Protein AF-A0A0Q9KHL2-F1 (afdb_monomer_lite)

Foldseek 3Di:
DDPVVVVVVVVVVVVVVPDPQDPVNVVVVVVVVCVVVVPPDDDDDDDDDDDDPPPVVVVVCVVCVVPVVPDDDDDDDDDDDPPDPDPPPPQQDDPVQAFWWAFDDAALWIWGQASQQWIAIDSFLLCQLLVVRLTFHFPDDDPQWTWTARPVVRKIWIWRWDQDPQGIKIATCDIDDPPHDHGDITGIGGLADADPDDPPNAFNDPFDPKDFADDLVQVQFWWGFNVQSKIKHWDCNDPDDWIKIFIANHGNGSPDTLFIATWDQDPQRWIDGDGPDDPSPDFAATFNGWMGDNFKIWTAGDPRHPDDHRDITIITGSD

Structure (mmCIF, N/CA/C/O backbone):
data_AF-A0A0Q9KHL2-F1
#
_entry.id   AF-A0A0Q9KHL2-F1
#
loop_
_atom_site.group_PDB
_atom_site.id
_atom_site.type_symbol
_atom_site.label_atom_id
_atom_site.label_alt_id
_atom_site.label_comp_id
_atom_site.label_asym_id
_atom_site.label_entity_id
_atom_site.label_seq_id
_atom_site.pdbx_PDB_ins_code
_atom_site.Cartn_x
_atom_site.Cartn_y
_atom_site.Cartn_z
_atom_site.occupancy
_atom_site.B_iso_or_equiv
_atom_site.auth_seq_id
_atom_site.auth_comp_id
_atom_site.auth_asym_id
_atom_site.auth_atom_id
_atom_site.pdbx_PDB_model_num
ATOM 1 N N . MET A 1 1 ? 23.487 -27.303 -49.949 1.00 43.53 1 MET A N 1
ATOM 2 C CA . MET A 1 1 ? 22.254 -27.225 -49.146 1.00 43.53 1 MET A CA 1
ATOM 3 C C . MET A 1 1 ? 21.986 -25.756 -48.878 1.00 43.53 1 MET A C 1
ATOM 5 O O . MET A 1 1 ? 22.898 -25.076 -48.415 1.00 43.53 1 MET A O 1
ATOM 9 N N . SER A 1 2 ? 20.842 -25.225 -49.309 1.00 43.31 2 SER A N 1
ATOM 10 C CA . SER A 1 2 ? 20.564 -23.783 -49.206 1.00 43.31 2 SER A CA 1
ATOM 11 C C . SER A 1 2 ? 20.073 -23.398 -47.803 1.00 43.31 2 SER A C 1
ATOM 13 O O . SER A 1 2 ? 19.455 -24.204 -47.115 1.00 43.31 2 SER A O 1
ATOM 15 N N . ILE A 1 3 ? 20.309 -22.151 -47.379 1.00 42.03 3 ILE A N 1
ATOM 16 C CA . ILE A 1 3 ? 19.839 -21.609 -46.083 1.00 42.03 3 ILE A CA 1
ATOM 17 C C . ILE A 1 3 ? 18.304 -21.696 -45.960 1.00 42.03 3 ILE A C 1
ATOM 19 O O . ILE A 1 3 ? 17.771 -21.809 -44.860 1.00 42.03 3 ILE A O 1
ATOM 23 N N . LEU A 1 4 ? 17.597 -21.681 -47.095 1.00 40.66 4 LEU A N 1
ATOM 24 C CA . LEU A 1 4 ? 16.150 -21.874 -47.167 1.00 40.66 4 LEU A CA 1
ATOM 25 C C . LEU A 1 4 ? 15.735 -23.333 -46.939 1.00 40.66 4 LEU A C 1
ATOM 27 O O . LEU A 1 4 ? 14.752 -23.555 -46.247 1.00 40.66 4 LEU A O 1
ATOM 31 N N . GLU A 1 5 ? 16.491 -24.314 -47.440 1.00 39.88 5 GLU A N 1
ATOM 32 C CA . GLU A 1 5 ? 16.252 -25.735 -47.133 1.00 39.88 5 GLU A CA 1
ATOM 33 C C . GLU A 1 5 ? 16.539 -26.050 -45.664 1.00 39.88 5 GLU A C 1
ATOM 35 O O . GLU A 1 5 ? 15.760 -26.757 -45.040 1.00 39.88 5 GLU A O 1
ATOM 40 N N . ALA A 1 6 ? 17.607 -25.485 -45.089 1.00 40.59 6 ALA A N 1
ATOM 41 C CA . ALA A 1 6 ? 17.930 -25.671 -43.673 1.00 40.59 6 ALA A CA 1
ATOM 42 C C . ALA A 1 6 ? 16.866 -25.043 -42.754 1.00 40.59 6 ALA A C 1
ATOM 44 O O . ALA A 1 6 ? 16.423 -25.676 -41.804 1.00 40.59 6 ALA A O 1
ATOM 45 N N . ARG A 1 7 ? 16.372 -23.840 -43.088 1.00 45.62 7 ARG A N 1
ATOM 46 C CA . ARG A 1 7 ? 15.264 -23.202 -42.354 1.00 45.62 7 ARG A CA 1
ATOM 47 C C . ARG A 1 7 ? 13.924 -23.905 -42.554 1.00 45.62 7 ARG A C 1
ATOM 49 O O . ARG A 1 7 ? 13.124 -23.909 -41.630 1.00 45.62 7 ARG A O 1
ATOM 56 N N . ALA A 1 8 ? 13.669 -24.482 -43.727 1.00 42.16 8 ALA A N 1
ATOM 57 C CA . ALA A 1 8 ? 12.458 -25.262 -43.972 1.00 42.16 8 ALA A CA 1
ATOM 58 C C . ALA A 1 8 ? 12.486 -26.607 -43.227 1.00 42.16 8 ALA A C 1
ATOM 60 O O . ALA A 1 8 ? 11.460 -27.032 -42.708 1.00 42.16 8 ALA A O 1
ATOM 61 N N . HIS A 1 9 ? 13.659 -27.237 -43.126 1.00 43.44 9 HIS A N 1
ATOM 62 C CA . HIS A 1 9 ? 13.859 -28.479 -42.383 1.00 43.44 9 HIS A CA 1
ATOM 63 C C . HIS A 1 9 ? 13.742 -28.267 -40.861 1.00 43.44 9 HIS A C 1
ATOM 65 O O . HIS A 1 9 ? 13.039 -29.024 -40.198 1.00 43.44 9 HIS A O 1
ATOM 71 N N . ASP A 1 10 ? 14.332 -27.195 -40.316 1.00 45.75 10 ASP A N 1
ATOM 72 C CA . ASP A 1 10 ? 14.184 -26.830 -38.895 1.00 45.75 10 ASP A CA 1
ATOM 73 C C . ASP A 1 10 ? 12.749 -26.400 -38.550 1.00 45.75 10 ASP A C 1
ATOM 75 O O . ASP A 1 10 ? 12.234 -26.743 -37.486 1.00 45.75 10 ASP A O 1
ATOM 79 N N . ALA A 1 11 ? 12.065 -25.705 -39.467 1.00 46.59 11 ALA A N 1
ATOM 80 C CA . ALA A 1 11 ? 10.666 -25.322 -39.285 1.00 46.59 11 ALA A CA 1
ATOM 81 C C . ALA A 1 11 ? 9.710 -26.526 -39.348 1.00 46.59 11 ALA A C 1
ATOM 83 O O . ALA A 1 11 ? 8.726 -26.550 -38.616 1.00 46.59 11 ALA A O 1
ATOM 84 N N . MET A 1 12 ? 9.990 -27.541 -40.176 1.00 45.16 12 MET A N 1
ATOM 85 C CA . MET A 1 12 ? 9.203 -28.783 -40.188 1.00 45.16 12 MET A CA 1
ATOM 86 C C . MET A 1 12 ? 9.411 -29.609 -38.915 1.00 45.16 12 MET A C 1
ATOM 88 O O . MET A 1 12 ? 8.433 -30.117 -38.372 1.00 45.16 12 MET A O 1
ATOM 92 N N . HIS A 1 13 ? 10.638 -29.682 -38.387 1.00 46.75 13 HIS A N 1
ATOM 93 C CA . HIS A 1 13 ? 10.901 -30.360 -37.112 1.00 46.75 13 HIS A CA 1
ATOM 94 C C . HIS A 1 13 ? 10.226 -29.663 -35.921 1.00 46.75 13 HIS A C 1
ATOM 96 O O . HIS A 1 13 ? 9.628 -30.339 -35.090 1.00 46.75 13 HIS A O 1
ATOM 102 N N . GLN A 1 14 ? 10.217 -28.325 -35.875 1.00 44.12 14 GLN A N 1
ATOM 103 C CA . GLN A 1 14 ? 9.507 -27.574 -34.827 1.00 44.12 14 GLN A CA 1
ATOM 104 C C . GLN A 1 14 ? 7.979 -27.698 -34.891 1.00 44.12 14 GLN A C 1
ATOM 106 O O . GLN A 1 14 ? 7.317 -27.551 -33.867 1.00 44.12 14 GLN A O 1
ATOM 111 N N . VAL A 1 15 ? 7.410 -27.950 -36.072 1.00 42.12 15 VAL A N 1
ATOM 112 C CA . VAL A 1 15 ? 5.962 -28.150 -36.236 1.00 42.12 15 VAL A CA 1
ATOM 113 C C . VAL A 1 15 ? 5.555 -29.589 -35.908 1.00 42.12 15 VAL A C 1
ATOM 115 O O . VAL A 1 15 ? 4.451 -29.807 -35.416 1.00 42.12 15 VAL A O 1
ATOM 118 N N . MET A 1 16 ? 6.435 -30.568 -36.124 1.00 43.97 16 MET A N 1
ATOM 119 C CA . MET A 1 16 ? 6.148 -31.970 -35.809 1.00 43.97 16 MET A CA 1
ATOM 120 C C . MET A 1 16 ? 6.270 -32.317 -34.319 1.00 43.97 16 MET A C 1
ATOM 122 O O . MET A 1 16 ? 5.549 -33.198 -33.868 1.00 43.97 16 MET A O 1
ATOM 126 N N . ASP A 1 17 ? 7.082 -31.598 -33.537 1.00 42.62 17 ASP A N 1
ATOM 127 C CA . ASP A 1 17 ? 7.260 -31.866 -32.094 1.00 42.62 17 ASP A CA 1
ATOM 128 C C . ASP A 1 17 ? 6.050 -31.471 -31.211 1.00 42.62 17 ASP A C 1
ATOM 130 O O . ASP A 1 17 ? 6.082 -31.654 -29.994 1.00 42.62 17 ASP A O 1
ATOM 134 N N . GLY A 1 18 ? 4.967 -30.941 -31.796 1.00 46.06 18 GLY A N 1
ATOM 135 C CA . GLY A 1 18 ? 3.768 -30.503 -31.063 1.00 46.06 18 GLY A CA 1
ATOM 136 C C . GLY A 1 18 ? 2.428 -30.978 -31.629 1.00 46.06 18 GLY A C 1
ATOM 137 O O . GLY A 1 18 ? 1.382 -30.564 -31.131 1.00 46.06 18 GLY A O 1
ATOM 138 N N . LEU A 1 19 ? 2.430 -31.816 -32.665 1.00 40.03 19 LEU A N 1
ATOM 139 C CA . LEU A 1 19 ? 1.221 -32.410 -33.231 1.00 40.03 19 LEU A CA 1
ATOM 140 C C . LEU A 1 19 ? 1.281 -33.916 -32.975 1.00 40.03 19 LEU A C 1
ATOM 142 O O . LEU A 1 19 ? 2.234 -34.560 -33.400 1.00 40.03 19 LEU A O 1
ATOM 146 N N . ASP A 1 20 ? 0.264 -34.484 -32.320 1.00 40.53 20 ASP A N 1
ATOM 147 C CA . ASP A 1 20 ? 0.032 -35.935 -32.343 1.00 40.53 20 ASP A CA 1
ATOM 148 C C . ASP A 1 20 ? -0.347 -36.321 -33.781 1.00 40.53 20 ASP A C 1
ATOM 150 O O . ASP A 1 20 ? -1.519 -36.424 -34.149 1.00 40.53 20 ASP A O 1
ATOM 154 N N . VAL A 1 21 ? 0.662 -36.436 -34.640 1.00 45.72 21 VAL A N 1
ATOM 155 C CA . VAL A 1 21 ? 0.507 -36.918 -36.005 1.00 45.72 21 VAL A CA 1
ATOM 156 C C . VAL A 1 21 ? 0.488 -38.435 -35.921 1.00 45.72 21 VAL A C 1
ATOM 158 O O . VAL A 1 21 ? 1.466 -39.061 -35.520 1.00 45.72 21 VAL A O 1
ATOM 161 N N . THR A 1 22 ? -0.641 -39.038 -36.276 1.00 49.91 22 THR A N 1
ATOM 162 C CA . THR A 1 22 ? -0.717 -40.496 -36.374 1.00 49.91 22 THR A CA 1
ATOM 163 C C . THR A 1 22 ? 0.069 -40.971 -37.601 1.00 49.91 22 THR A C 1
ATOM 165 O O . THR A 1 22 ? 0.145 -40.258 -38.604 1.00 49.91 22 THR A O 1
ATOM 168 N N . ASP A 1 23 ? 0.633 -42.183 -37.564 1.00 44.84 23 ASP A N 1
ATOM 169 C CA . ASP A 1 23 ? 1.392 -42.760 -38.693 1.00 44.84 23 ASP A CA 1
ATOM 170 C C . ASP A 1 23 ? 0.593 -42.757 -40.017 1.00 44.84 23 ASP A C 1
ATOM 172 O O . ASP A 1 23 ? 1.160 -42.721 -41.111 1.00 44.84 23 ASP A O 1
ATOM 176 N N . GLU A 1 24 ? -0.740 -42.744 -39.927 1.00 47.88 24 GLU A N 1
ATOM 177 C CA . GLU A 1 24 ? -1.647 -42.684 -41.072 1.00 47.88 24 GLU A CA 1
ATOM 178 C C . GLU A 1 24 ? -1.637 -41.315 -41.778 1.00 47.88 24 GLU A C 1
ATOM 180 O O . GLU A 1 24 ? -1.738 -41.248 -43.006 1.00 47.88 24 GLU A O 1
ATOM 185 N N . ASP A 1 25 ? -1.464 -40.220 -41.034 1.00 47.78 25 ASP A N 1
ATOM 186 C CA . ASP A 1 25 ? -1.417 -38.862 -41.585 1.00 47.78 25 ASP A CA 1
ATOM 187 C C . ASP A 1 25 ? -0.050 -38.550 -42.208 1.00 47.78 25 ASP A C 1
ATOM 189 O O . ASP A 1 25 ? 0.017 -37.874 -43.238 1.00 47.78 25 ASP A O 1
ATOM 193 N N . ILE A 1 26 ? 1.029 -39.125 -41.662 1.00 51.78 26 ILE A N 1
ATOM 194 C CA . ILE A 1 26 ? 2.362 -39.088 -42.285 1.00 51.78 26 ILE A CA 1
ATOM 195 C C . ILE A 1 26 ? 2.331 -39.838 -43.621 1.00 51.78 26 ILE A C 1
ATOM 197 O O . ILE A 1 26 ? 2.792 -39.306 -44.632 1.00 51.78 26 ILE A O 1
ATOM 201 N N . GLY A 1 27 ? 1.709 -41.023 -43.662 1.00 58.06 27 GLY A N 1
ATOM 202 C CA . GLY A 1 27 ? 1.543 -41.790 -44.900 1.00 58.06 27 GLY A CA 1
ATOM 203 C C . GLY A 1 27 ? 0.773 -41.022 -45.978 1.00 58.06 27 GLY A C 1
ATOM 204 O O . GLY A 1 27 ? 1.206 -40.960 -47.129 1.00 58.06 27 GLY A O 1
ATOM 205 N N . ARG A 1 28 ? -0.326 -40.356 -45.599 1.00 54.38 28 ARG A N 1
ATOM 206 C CA . ARG A 1 28 ? -1.156 -39.565 -46.524 1.00 54.38 28 ARG A CA 1
ATOM 207 C C . ARG A 1 28 ? -0.397 -38.360 -47.092 1.00 54.38 28 ARG A C 1
ATOM 209 O O . ARG A 1 28 ? -0.513 -38.047 -48.275 1.00 54.38 28 ARG A O 1
ATOM 216 N N . MET A 1 29 ? 0.418 -37.716 -46.263 1.00 51.56 29 MET A N 1
ATOM 217 C CA . MET A 1 29 ? 1.192 -36.540 -46.646 1.00 51.56 29 MET A CA 1
ATOM 218 C C . MET A 1 29 ? 2.412 -36.897 -47.511 1.00 51.56 29 MET A C 1
ATOM 220 O O . MET A 1 29 ? 2.737 -36.160 -48.442 1.00 51.56 29 MET A O 1
ATOM 224 N N . GLU A 1 30 ? 3.053 -38.047 -47.275 1.00 53.44 30 GLU A N 1
ATOM 225 C CA . GLU A 1 30 ? 4.111 -38.561 -48.153 1.00 53.44 30 GLU A CA 1
ATOM 226 C C . GLU A 1 30 ? 3.589 -38.951 -49.542 1.00 53.44 30 GLU A C 1
ATOM 228 O O . GLU A 1 30 ? 4.272 -38.710 -50.544 1.00 53.44 30 GLU A O 1
ATOM 233 N N . ASP A 1 31 ? 2.390 -39.529 -49.622 1.00 56.06 31 ASP A N 1
ATOM 234 C CA . ASP A 1 31 ? 1.764 -39.900 -50.893 1.00 56.06 31 ASP A CA 1
ATOM 235 C C . ASP A 1 31 ? 1.375 -38.666 -51.719 1.00 56.06 31 ASP A C 1
ATOM 237 O O . ASP A 1 31 ? 1.639 -38.624 -52.926 1.00 56.06 31 ASP A O 1
ATOM 241 N N . ASP A 1 32 ? 0.864 -37.616 -51.071 1.00 55.84 32 ASP A N 1
ATOM 242 C CA . ASP A 1 32 ? 0.582 -36.328 -51.713 1.00 55.84 32 ASP A CA 1
ATOM 243 C C . ASP A 1 32 ? 1.867 -35.624 -52.179 1.00 55.84 32 ASP A C 1
ATOM 245 O O . ASP A 1 32 ? 1.909 -35.046 -53.273 1.00 55.84 32 ASP A O 1
ATOM 249 N N . LEU A 1 33 ? 2.958 -35.728 -51.410 1.00 49.84 33 LEU A N 1
ATOM 250 C CA . LEU A 1 33 ? 4.257 -35.181 -51.806 1.00 49.84 33 LEU A CA 1
ATOM 251 C C . LEU A 1 33 ? 4.868 -35.956 -52.981 1.00 49.84 33 LEU A C 1
ATOM 253 O O . LEU A 1 33 ? 5.397 -35.341 -53.910 1.00 49.84 33 LEU A O 1
ATOM 257 N N . ARG A 1 34 ? 4.766 -37.295 -52.991 1.00 54.75 34 ARG A N 1
ATOM 258 C CA . ARG A 1 34 ? 5.195 -38.136 -54.125 1.00 54.75 34 ARG A CA 1
ATOM 259 C C . ARG A 1 34 ? 4.375 -37.835 -55.376 1.00 54.75 34 ARG A C 1
ATOM 261 O O . ARG A 1 34 ? 4.955 -37.731 -56.456 1.00 54.75 34 ARG A O 1
ATOM 268 N N . ALA A 1 35 ? 3.064 -37.634 -55.248 1.00 52.84 35 ALA A N 1
ATOM 269 C CA . ALA A 1 35 ? 2.191 -37.265 -56.362 1.00 52.84 35 ALA A CA 1
ATOM 270 C C . ALA A 1 35 ? 2.509 -35.867 -56.922 1.00 52.84 35 ALA A C 1
ATOM 272 O O . ALA A 1 35 ? 2.481 -35.665 -58.139 1.00 52.84 35 ALA A O 1
ATOM 273 N N . ALA A 1 36 ? 2.865 -34.913 -56.058 1.00 53.75 36 ALA A N 1
ATOM 274 C CA . ALA A 1 36 ? 3.251 -33.563 -56.459 1.00 53.75 36 ALA A CA 1
ATOM 275 C C . ALA A 1 36 ? 4.657 -33.501 -57.090 1.00 53.75 36 ALA A C 1
ATOM 277 O O . ALA A 1 36 ? 4.861 -32.786 -58.075 1.00 53.75 36 ALA A O 1
ATOM 278 N N . LEU A 1 37 ? 5.619 -34.266 -56.562 1.00 45.94 37 LEU A N 1
ATOM 279 C CA . LEU A 1 37 ? 7.015 -34.286 -57.023 1.00 45.94 37 LEU A CA 1
ATOM 280 C C . LEU A 1 37 ? 7.256 -35.191 -58.234 1.00 45.94 37 LEU A C 1
ATOM 282 O O . LEU A 1 37 ? 8.226 -34.972 -58.959 1.00 45.94 37 LEU A O 1
ATOM 286 N N . ALA A 1 38 ? 6.373 -36.157 -58.511 1.00 50.19 38 ALA A N 1
ATOM 287 C CA . ALA A 1 38 ? 6.455 -36.980 -59.720 1.00 50.19 38 ALA A CA 1
ATOM 288 C C . ALA A 1 38 ? 6.390 -36.148 -61.016 1.00 50.19 38 ALA A C 1
ATOM 290 O O . ALA A 1 38 ? 6.825 -36.624 -62.067 1.00 50.19 38 ALA A O 1
ATOM 291 N N . GLY A 1 39 ? 5.902 -34.900 -60.944 1.00 43.50 39 GLY A N 1
ATOM 292 C CA . GLY A 1 39 ? 5.801 -33.983 -62.074 1.00 43.50 39 GLY A CA 1
ATOM 293 C C . GLY A 1 39 ? 4.924 -34.537 -63.210 1.00 43.50 39 GLY A C 1
ATOM 294 O O . GLY A 1 39 ? 4.559 -35.712 -63.244 1.00 43.50 39 GLY A O 1
ATOM 295 N N . PRO A 1 40 ? 4.543 -33.721 -64.203 1.00 43.72 40 PRO A N 1
ATOM 296 C CA . PRO A 1 40 ? 3.809 -34.223 -65.356 1.00 43.72 40 PRO A CA 1
ATOM 297 C C . PRO A 1 40 ? 4.767 -34.946 -66.321 1.00 43.72 40 PRO A C 1
ATOM 299 O O . PRO A 1 40 ? 5.135 -34.436 -67.380 1.00 43.72 40 PRO A O 1
ATOM 302 N N . GLY A 1 41 ? 5.176 -36.161 -65.957 1.00 42.97 41 GLY A N 1
ATOM 303 C CA . GLY A 1 41 ? 5.871 -37.109 -66.820 1.00 42.97 41 GLY A CA 1
ATOM 304 C C . GLY A 1 41 ? 4.900 -37.845 -67.747 1.00 42.97 41 GLY A C 1
ATOM 305 O O . GLY A 1 41 ? 4.281 -38.822 -67.354 1.00 42.97 41 GLY A O 1
ATOM 306 N N . ARG A 1 42 ? 4.784 -37.359 -68.990 1.00 45.31 42 ARG A N 1
ATOM 307 C CA . ARG A 1 42 ? 4.294 -38.050 -70.206 1.00 45.31 42 ARG A CA 1
ATOM 308 C C . ARG A 1 42 ? 3.177 -39.102 -70.037 1.00 45.31 42 ARG A C 1
ATOM 310 O O . ARG A 1 42 ? 3.443 -40.297 -70.073 1.00 45.31 42 ARG A O 1
ATOM 317 N N . LEU A 1 43 ? 1.924 -38.664 -70.169 1.00 34.16 43 LEU A N 1
ATOM 318 C CA . LEU A 1 43 ? 0.932 -39.398 -70.968 1.00 34.16 43 LEU A CA 1
ATOM 319 C C . LEU A 1 43 ? 0.218 -38.424 -71.910 1.00 34.16 43 LEU A C 1
ATOM 321 O O . LEU A 1 43 ? -0.625 -37.613 -71.535 1.00 34.16 43 LEU A O 1
ATOM 325 N N . GLN A 1 44 ? 0.653 -38.480 -73.162 1.00 33.47 44 GLN A N 1
ATOM 326 C CA . GLN A 1 44 ? 0.144 -37.718 -74.286 1.00 33.47 44 GLN A CA 1
ATOM 327 C C . GLN A 1 44 ? -1.002 -38.504 -74.943 1.00 33.47 44 GLN A C 1
ATOM 329 O O . GLN A 1 44 ? -0.815 -39.645 -75.353 1.00 33.47 44 GLN A O 1
ATOM 334 N N . GLY A 1 45 ? -2.163 -37.861 -75.096 1.00 32.94 45 GLY A N 1
ATOM 335 C CA . GLY A 1 45 ? -3.290 -38.322 -75.918 1.00 32.94 45 GLY A CA 1
ATOM 336 C C . GLY A 1 45 ? -4.535 -38.574 -75.065 1.00 32.94 45 GLY A C 1
ATOM 337 O O . GLY A 1 45 ? -4.576 -39.522 -74.305 1.00 32.94 45 GLY A O 1
ATOM 338 N N . ARG A 1 46 ? -5.619 -37.798 -75.137 1.00 31.45 46 ARG A N 1
ATOM 339 C CA . ARG A 1 46 ? -6.312 -37.318 -76.337 1.00 31.45 46 ARG A CA 1
ATOM 340 C C . ARG A 1 46 ? -7.311 -36.215 -75.928 1.00 31.45 46 ARG A C 1
ATOM 342 O O . ARG A 1 46 ? -8.037 -36.381 -74.963 1.00 31.45 46 ARG A O 1
ATOM 349 N N . ARG A 1 47 ? -7.330 -35.122 -76.703 1.00 36.25 47 ARG A N 1
ATOM 350 C CA . ARG A 1 47 ? -8.422 -34.153 -76.972 1.00 36.25 47 ARG A CA 1
ATOM 351 C C . ARG A 1 47 ? -9.591 -34.029 -75.971 1.00 36.25 47 ARG A C 1
ATOM 353 O O . ARG A 1 47 ? -10.424 -34.920 -75.886 1.00 36.25 47 ARG A O 1
ATOM 360 N N . GLY A 1 48 ? -9.805 -32.800 -75.484 1.00 29.59 48 GLY A N 1
ATOM 361 C CA . GLY A 1 48 ? -11.159 -32.301 -75.214 1.00 29.59 48 GLY A CA 1
ATOM 362 C C . GLY A 1 48 ? -11.253 -31.134 -74.230 1.00 29.59 48 GLY A C 1
ATOM 363 O O . GLY A 1 48 ? -11.123 -31.329 -73.034 1.00 29.59 48 GLY A O 1
ATOM 364 N N . GLY A 1 49 ? -11.583 -29.941 -74.734 1.00 34.69 49 GLY A N 1
ATOM 365 C CA . GLY A 1 49 ? -12.496 -29.030 -74.030 1.00 34.69 49 GLY A CA 1
ATOM 366 C C . GLY A 1 49 ? -11.934 -28.047 -72.992 1.00 34.69 49 GLY A C 1
ATOM 367 O O . GLY A 1 49 ? -11.772 -28.362 -71.824 1.00 34.69 49 GLY A O 1
ATOM 368 N N . ARG A 1 50 ? -11.838 -26.778 -73.419 1.00 47.56 50 ARG A N 1
ATOM 369 C CA . ARG A 1 50 ? -12.153 -25.566 -72.629 1.00 47.56 50 ARG A CA 1
ATOM 370 C C . ARG A 1 50 ? -11.403 -25.358 -71.298 1.00 47.56 50 ARG A C 1
ATOM 372 O O . ARG A 1 50 ? -11.995 -25.417 -70.227 1.00 47.56 50 ARG A O 1
ATOM 379 N N . ARG A 1 51 ? -10.136 -24.937 -71.355 1.00 43.75 51 ARG A N 1
ATOM 380 C CA . ARG A 1 51 ? -9.450 -24.281 -70.219 1.00 43.75 51 ARG A CA 1
ATOM 381 C C . ARG A 1 51 ? -8.418 -23.266 -70.703 1.00 43.75 51 ARG A C 1
ATOM 383 O O . ARG A 1 51 ? -7.238 -23.578 -70.787 1.00 43.75 51 ARG A O 1
ATOM 390 N N . ARG A 1 52 ? -8.846 -22.044 -71.024 1.00 44.50 52 ARG A N 1
ATOM 391 C CA . ARG A 1 52 ? -7.934 -20.903 -71.226 1.00 44.50 52 ARG A CA 1
ATOM 392 C C . ARG A 1 52 ? -8.566 -19.600 -70.749 1.00 44.50 52 ARG A C 1
ATOM 394 O O . ARG A 1 52 ? -8.818 -18.743 -71.567 1.00 44.50 52 ARG A O 1
ATOM 401 N N . TRP A 1 53 ? -8.851 -19.518 -69.447 1.00 39.91 53 TRP A N 1
ATOM 402 C CA . TRP A 1 53 ? -9.014 -18.274 -68.662 1.00 39.91 53 TRP A CA 1
ATOM 403 C C . TRP A 1 53 ? -8.903 -18.595 -67.153 1.00 39.91 53 TRP A C 1
ATOM 405 O O . TRP A 1 53 ? -9.729 -18.187 -66.349 1.00 39.91 53 TRP A O 1
ATOM 415 N N . ARG A 1 54 ? -7.919 -19.415 -66.743 1.00 44.94 54 ARG A N 1
ATOM 416 C CA . ARG A 1 54 ? -7.751 -19.843 -65.332 1.00 44.94 54 ARG A CA 1
ATOM 417 C C . ARG A 1 54 ? -6.358 -19.590 -64.741 1.00 44.94 54 ARG A C 1
ATOM 419 O O . ARG A 1 54 ? -5.989 -20.237 -63.774 1.00 44.94 54 ARG A O 1
ATOM 426 N N . LEU A 1 55 ? -5.608 -18.628 -65.282 1.00 46.97 55 LEU A N 1
ATOM 427 C CA . LEU A 1 55 ? -4.330 -18.188 -64.692 1.00 46.97 55 LEU A CA 1
ATOM 428 C C . LEU A 1 55 ? -4.281 -16.695 -64.320 1.00 46.97 55 LEU A C 1
ATOM 430 O O . LEU A 1 55 ? -3.268 -16.240 -63.815 1.00 46.97 55 LEU A O 1
ATOM 434 N N . ALA A 1 56 ? -5.390 -15.957 -64.462 1.00 41.69 56 ALA A N 1
ATOM 435 C CA . ALA A 1 56 ? -5.523 -14.592 -63.927 1.00 41.69 56 ALA A CA 1
ATOM 436 C C . ALA A 1 56 ? -6.431 -14.502 -62.678 1.00 41.69 56 ALA A C 1
ATOM 438 O O . ALA A 1 56 ? -6.514 -13.454 -62.051 1.00 41.69 56 ALA A O 1
ATOM 439 N N . VAL A 1 57 ? -7.091 -15.602 -62.283 1.00 42.84 57 VAL A N 1
ATOM 440 C CA . VAL A 1 57 ? -8.045 -15.628 -61.151 1.00 42.84 57 VAL A CA 1
ATOM 441 C C . VAL A 1 57 ? -7.384 -16.049 -59.827 1.00 42.84 57 VAL A C 1
ATOM 443 O O . VAL A 1 57 ? -7.866 -15.673 -58.768 1.00 42.84 57 VAL A O 1
ATOM 446 N N . ALA A 1 58 ? -6.237 -16.737 -59.845 1.00 44.47 58 ALA A N 1
ATOM 447 C CA . ALA A 1 58 ? -5.556 -17.135 -58.605 1.00 44.47 58 ALA A CA 1
ATOM 448 C C . ALA A 1 58 ? -4.780 -15.984 -57.928 1.00 44.47 58 ALA A C 1
ATOM 450 O O . ALA A 1 58 ? -4.640 -15.983 -56.711 1.00 44.47 58 ALA A O 1
ATOM 451 N N . ALA A 1 59 ? -4.333 -14.975 -58.686 1.00 43.00 59 ALA A N 1
ATOM 452 C CA . ALA A 1 59 ? -3.620 -13.826 -58.120 1.00 43.00 59 ALA A CA 1
ATOM 453 C C . ALA A 1 59 ? -4.562 -12.721 -57.594 1.00 43.00 59 ALA A C 1
ATOM 455 O O . ALA A 1 59 ? -4.197 -12.007 -56.666 1.00 43.00 59 ALA A O 1
ATOM 456 N N . LEU A 1 60 ? -5.790 -12.602 -58.122 1.00 38.84 60 LEU A N 1
ATOM 457 C CA . LEU A 1 60 ? -6.756 -11.597 -57.649 1.00 38.84 60 LEU A CA 1
ATOM 458 C C . LEU A 1 60 ? -7.576 -12.073 -56.432 1.00 38.84 60 LEU A C 1
ATOM 460 O O . LEU A 1 60 ? -7.993 -11.255 -55.616 1.00 38.84 60 LEU A O 1
ATOM 464 N N . VAL A 1 61 ? -7.756 -13.391 -56.261 1.00 45.72 61 VAL A N 1
ATOM 465 C CA . VAL A 1 61 ? -8.426 -13.973 -55.080 1.00 45.72 61 VAL A CA 1
ATOM 466 C C . VAL A 1 61 ? -7.549 -13.878 -53.824 1.00 45.72 61 VAL A C 1
ATOM 468 O O . VAL A 1 61 ? -8.087 -13.726 -52.734 1.00 45.72 61 VAL A O 1
ATOM 471 N N . ALA A 1 62 ? -6.218 -13.842 -53.955 1.00 44.75 62 ALA A N 1
ATOM 472 C CA . ALA A 1 62 ? -5.325 -13.615 -52.816 1.00 44.75 62 ALA A CA 1
ATOM 473 C C . ALA A 1 62 ? -5.356 -12.159 -52.303 1.00 44.75 62 ALA A C 1
ATOM 475 O O . ALA A 1 62 ? -5.227 -11.935 -51.106 1.00 44.75 62 ALA A O 1
ATOM 476 N N . VAL A 1 63 ? -5.579 -11.166 -53.177 1.00 46.38 63 VAL A N 1
ATOM 477 C CA . VAL A 1 63 ? -5.573 -9.742 -52.778 1.00 46.38 63 VAL A CA 1
ATOM 478 C C . VAL A 1 63 ? -6.958 -9.257 -52.327 1.00 46.38 63 VAL A C 1
ATOM 480 O O . VAL A 1 63 ? -7.053 -8.490 -51.373 1.00 46.38 63 VAL A O 1
ATOM 483 N N . VAL A 1 64 ? -8.055 -9.746 -52.923 1.00 42.97 64 VAL A N 1
ATOM 484 C CA . VAL A 1 64 ? -9.421 -9.373 -52.493 1.00 42.97 64 VAL A CA 1
ATOM 485 C C . VAL A 1 64 ? -9.847 -10.108 -51.211 1.00 42.97 64 VAL A C 1
ATOM 487 O O . VAL A 1 64 ? -10.566 -9.525 -50.401 1.00 42.97 64 VAL A O 1
ATOM 490 N N . ALA A 1 65 ? -9.329 -11.316 -50.943 1.00 45.75 65 ALA A N 1
ATOM 491 C CA . ALA A 1 65 ? -9.513 -11.981 -49.646 1.00 45.75 65 ALA A CA 1
ATOM 492 C C . ALA A 1 65 ? -8.756 -11.289 -48.491 1.00 45.75 65 ALA A C 1
ATOM 494 O O . ALA A 1 65 ? -9.158 -11.434 -47.342 1.00 45.75 65 ALA A O 1
ATOM 495 N N . LEU A 1 66 ? -7.713 -10.497 -48.784 1.00 47.22 66 LEU A N 1
ATOM 496 C CA . LEU A 1 66 ? -6.969 -9.726 -47.778 1.00 47.22 66 LEU A CA 1
ATOM 497 C C . LEU A 1 66 ? -7.552 -8.326 -47.499 1.00 47.22 66 LEU A C 1
ATOM 499 O O . LEU A 1 66 ? -7.283 -7.781 -46.436 1.00 47.22 66 LEU A O 1
ATOM 503 N N . ALA A 1 67 ? -8.368 -7.746 -48.392 1.00 42.72 67 ALA A N 1
ATOM 504 C CA . ALA A 1 67 ? -8.934 -6.400 -48.193 1.00 42.72 67 ALA A CA 1
ATOM 505 C C . ALA A 1 67 ? -10.436 -6.376 -47.830 1.00 42.72 67 ALA A C 1
ATOM 507 O O . ALA A 1 67 ? -10.875 -5.473 -47.122 1.00 42.72 67 ALA A O 1
ATOM 508 N N . ALA A 1 68 ? -11.240 -7.355 -48.267 1.00 36.56 68 ALA A N 1
ATOM 509 C CA . ALA A 1 68 ? -12.687 -7.380 -47.997 1.00 36.56 68 ALA A CA 1
ATOM 510 C C . ALA A 1 68 ? -13.080 -8.083 -46.680 1.00 36.56 68 ALA A C 1
ATOM 512 O O . ALA A 1 68 ? -14.232 -7.987 -46.265 1.00 36.56 68 ALA A O 1
ATOM 513 N N . GLY A 1 69 ? -12.135 -8.721 -45.978 1.00 36.47 69 GLY A N 1
ATOM 514 C CA . GLY A 1 69 ? -12.354 -9.251 -44.623 1.00 36.47 69 GLY A CA 1
ATOM 515 C C . GLY A 1 69 ? -12.499 -8.175 -43.537 1.00 36.47 69 GLY A C 1
ATOM 516 O O . GLY A 1 69 ? -12.644 -8.516 -42.369 1.00 36.47 69 GLY A O 1
ATOM 517 N N . ALA A 1 70 ? -12.449 -6.890 -43.908 1.00 44.03 70 ALA A N 1
ATOM 518 C CA . ALA A 1 70 ? -12.389 -5.779 -42.969 1.00 44.03 70 ALA A CA 1
ATOM 519 C C . ALA A 1 70 ? -13.688 -4.963 -42.780 1.00 44.03 70 ALA A C 1
ATOM 521 O O . ALA A 1 70 ? -13.652 -4.087 -41.926 1.00 44.03 70 ALA A O 1
ATOM 522 N N . VAL A 1 71 ? -14.816 -5.156 -43.504 1.00 44.53 71 VAL A N 1
ATOM 523 C CA . VAL A 1 71 ? -15.961 -4.203 -43.344 1.00 44.53 71 VAL A CA 1
ATOM 524 C C . VAL A 1 71 ? -17.406 -4.748 -43.265 1.00 44.53 71 VAL A C 1
ATOM 526 O O . VAL A 1 71 ? -18.250 -4.014 -42.767 1.00 44.53 71 VAL A O 1
ATOM 529 N N . LEU A 1 72 ? -17.786 -5.980 -43.630 1.00 36.56 72 LEU A N 1
ATOM 530 C CA . LEU A 1 72 ? -19.216 -6.374 -43.536 1.00 36.56 72 LEU A CA 1
ATOM 531 C C . LEU A 1 72 ? -19.428 -7.856 -43.199 1.00 36.56 72 LEU A C 1
ATOM 533 O O . LEU A 1 72 ? -19.304 -8.669 -44.103 1.00 36.56 72 LEU A O 1
ATOM 537 N N . VAL A 1 73 ? -19.800 -8.177 -41.948 1.00 33.22 73 VAL A N 1
ATOM 538 C CA . VAL A 1 73 ? -21.057 -8.879 -41.581 1.00 33.22 73 VAL A CA 1
ATOM 539 C C . VAL A 1 73 ? -21.366 -8.593 -40.103 1.00 33.22 73 VAL A C 1
ATOM 541 O O . VAL A 1 73 ? -20.661 -9.040 -39.204 1.00 33.22 73 VAL A O 1
ATOM 544 N N . THR A 1 74 ? -22.445 -7.849 -39.881 1.00 47.03 74 THR A N 1
ATOM 545 C CA . THR A 1 74 ? -23.241 -7.810 -38.649 1.00 47.03 74 THR A CA 1
ATOM 546 C C . THR A 1 74 ? -24.208 -9.004 -38.604 1.00 47.03 74 THR A C 1
ATOM 548 O O . THR A 1 74 ? -24.871 -9.266 -39.606 1.00 47.03 74 THR A O 1
ATOM 551 N N . ASP A 1 75 ? -24.262 -9.648 -37.430 1.00 46.22 75 ASP A N 1
ATOM 552 C CA . ASP A 1 75 ? -25.273 -10.544 -36.823 1.00 46.22 75 ASP A CA 1
ATOM 553 C C . ASP A 1 75 ? -25.713 -11.859 -37.509 1.00 46.22 75 ASP A C 1
ATOM 555 O O . ASP A 1 75 ? -26.644 -11.883 -38.308 1.00 46.22 75 ASP A O 1
ATOM 559 N N . ASP A 1 76 ? -25.075 -12.975 -37.102 1.00 36.66 76 ASP A N 1
ATOM 560 C CA . ASP A 1 76 ? -25.711 -14.144 -36.439 1.00 36.66 76 ASP A CA 1
ATOM 561 C C . ASP A 1 76 ? -24.624 -15.154 -35.967 1.00 36.66 76 ASP A C 1
ATOM 563 O O . ASP A 1 76 ? -23.778 -15.596 -36.747 1.00 36.66 76 ASP A O 1
ATOM 567 N N . SER A 1 77 ? -24.597 -15.486 -34.668 1.00 30.50 77 SER A N 1
ATOM 568 C CA . SER A 1 77 ? -23.422 -16.040 -33.957 1.00 30.50 77 SER A CA 1
ATOM 569 C C . SER A 1 77 ? -23.205 -17.572 -34.074 1.00 30.50 77 SER A C 1
ATOM 571 O O . SER A 1 77 ? -24.057 -18.343 -33.627 1.00 30.50 77 SER A O 1
ATOM 573 N N . PRO A 1 78 ? -22.038 -18.046 -34.567 1.00 31.31 78 PRO A N 1
ATOM 574 C CA . PRO A 1 78 ? -21.597 -19.450 -34.505 1.00 31.31 78 PRO A CA 1
ATOM 575 C C . PRO A 1 78 ? -21.005 -19.844 -33.125 1.00 31.31 78 PRO A C 1
ATOM 577 O O . PRO A 1 78 ? -20.589 -18.964 -32.369 1.00 31.31 78 PRO A O 1
ATOM 580 N N . PRO A 1 79 ? -20.929 -21.151 -32.772 1.00 34.78 79 PRO A N 1
ATOM 581 C CA . PRO A 1 79 ? -20.458 -21.603 -31.459 1.00 34.78 79 PRO A CA 1
ATOM 582 C C . PRO A 1 79 ? -18.991 -21.219 -31.231 1.00 34.78 79 PRO A C 1
ATOM 584 O O . PRO A 1 79 ? -18.130 -21.469 -32.077 1.00 34.78 79 PRO A O 1
ATOM 587 N N . ALA A 1 80 ? -18.720 -20.602 -30.079 1.00 33.38 80 ALA A N 1
ATOM 588 C CA . ALA A 1 80 ? -17.411 -20.073 -29.721 1.00 33.38 80 ALA A CA 1
ATOM 589 C C . ALA A 1 80 ? -16.330 -21.167 -29.766 1.00 33.38 80 ALA A C 1
ATOM 591 O O . ALA A 1 80 ? -16.394 -22.158 -29.038 1.00 33.38 80 ALA A O 1
ATOM 592 N N . ARG A 1 81 ? -15.310 -20.969 -30.612 1.00 37.72 81 ARG A N 1
ATOM 593 C CA . ARG A 1 81 ? -14.035 -21.683 -30.475 1.00 37.72 81 ARG A CA 1
ATOM 594 C C . ARG A 1 81 ? -13.437 -21.339 -29.105 1.00 37.72 81 ARG A C 1
ATOM 596 O O . ARG A 1 81 ? -13.474 -20.162 -28.742 1.00 37.72 81 ARG A O 1
ATOM 603 N N . PRO A 1 82 ? -12.850 -22.306 -28.375 1.00 34.59 82 PRO A N 1
ATOM 604 C CA . PRO A 1 82 ? -12.061 -21.979 -27.198 1.00 34.59 82 PRO A CA 1
ATOM 605 C C . PRO A 1 82 ? -10.933 -21.049 -27.644 1.00 34.59 82 PRO A C 1
ATOM 607 O O . PRO A 1 82 ? -10.224 -21.341 -28.611 1.00 34.59 82 PRO A O 1
ATOM 610 N N . ALA A 1 83 ? -10.833 -19.892 -26.993 1.00 36.88 83 ALA A N 1
ATOM 611 C CA . ALA A 1 83 ? -9.743 -18.963 -27.225 1.00 36.88 83 ALA A CA 1
ATOM 612 C C . ALA A 1 83 ? -8.426 -19.725 -27.034 1.00 36.88 83 ALA A C 1
ATOM 614 O O . ALA A 1 83 ? -8.241 -20.397 -26.018 1.00 36.88 83 ALA A O 1
ATOM 615 N N . GLY A 1 84 ? -7.537 -19.660 -28.028 1.00 34.38 84 GLY A N 1
ATOM 616 C CA . GLY A 1 84 ? -6.161 -20.097 -27.823 1.00 34.38 84 GLY A CA 1
ATOM 617 C C . GLY A 1 84 ? -5.616 -19.348 -26.612 1.00 34.38 84 GLY A C 1
ATOM 618 O O . GLY A 1 84 ? -5.814 -18.135 -26.516 1.00 34.38 84 GLY A O 1
ATOM 619 N N . ALA A 1 85 ? -5.011 -20.071 -25.669 1.00 38.62 85 ALA A N 1
ATOM 620 C CA . ALA A 1 85 ? -4.374 -19.452 -24.517 1.00 38.62 85 ALA A CA 1
ATOM 621 C C . ALA A 1 85 ? -3.431 -18.350 -25.020 1.00 38.62 85 ALA A C 1
ATOM 623 O O . ALA A 1 85 ? -2.642 -18.585 -25.940 1.00 38.62 85 ALA A O 1
ATOM 624 N N . ALA A 1 86 ? -3.564 -17.144 -24.465 1.00 34.97 86 ALA A N 1
ATOM 625 C CA . ALA A 1 86 ? -2.641 -16.056 -24.748 1.00 34.97 86 ALA A CA 1
ATOM 626 C C . ALA A 1 86 ? -1.194 -16.549 -24.536 1.00 34.97 86 ALA A C 1
ATOM 628 O O . ALA A 1 86 ? -0.974 -17.398 -23.662 1.00 34.97 86 ALA A O 1
ATOM 629 N N . PRO A 1 87 ? -0.203 -16.065 -25.310 1.00 38.53 87 PRO A N 1
ATOM 630 C CA . PRO A 1 87 ? 1.187 -16.306 -24.955 1.00 38.53 87 PRO A CA 1
ATOM 631 C C . PRO A 1 87 ? 1.368 -15.842 -23.509 1.00 38.53 87 PRO A C 1
ATOM 633 O O . PRO A 1 87 ? 0.968 -14.732 -23.171 1.00 38.53 87 PRO A O 1
ATOM 636 N N . VAL A 1 88 ? 1.904 -16.706 -22.646 1.00 43.19 88 VAL A N 1
ATOM 637 C CA . VAL A 1 88 ? 2.274 -16.310 -21.287 1.00 43.19 88 VAL A CA 1
ATOM 638 C C . VAL A 1 88 ? 3.368 -15.261 -21.453 1.00 43.19 88 VAL A C 1
ATOM 640 O O . VAL A 1 88 ? 4.517 -15.609 -21.729 1.00 43.19 88 VAL A O 1
ATOM 643 N N . GLU A 1 89 ? 3.008 -13.977 -21.396 1.00 53.91 89 GLU A N 1
ATOM 644 C CA . GLU A 1 89 ? 3.981 -12.899 -21.285 1.00 53.91 89 GLU A CA 1
ATOM 645 C C . GLU A 1 89 ? 4.863 -13.244 -20.086 1.00 53.91 89 GLU A C 1
ATOM 647 O O . GLU A 1 89 ? 4.380 -13.482 -18.977 1.00 53.91 89 GLU A O 1
ATOM 652 N N . ALA A 1 90 ? 6.164 -13.403 -20.329 1.00 65.62 90 ALA A N 1
ATOM 653 C CA . ALA A 1 90 ? 7.098 -13.638 -19.247 1.00 65.62 90 ALA A CA 1
ATOM 654 C C . ALA A 1 90 ? 7.089 -12.380 -18.372 1.00 65.62 90 ALA A C 1
ATOM 656 O O . ALA A 1 90 ? 7.644 -11.363 -18.790 1.00 65.62 90 ALA A O 1
ATOM 657 N N . ARG A 1 91 ? 6.438 -12.461 -17.202 1.00 79.06 91 ARG A N 1
ATOM 658 C CA . ARG A 1 91 ? 6.370 -11.377 -16.211 1.00 79.06 91 ARG A CA 1
ATOM 659 C C . ARG A 1 91 ? 7.743 -10.736 -16.045 1.00 79.06 91 ARG A C 1
ATOM 661 O O . ARG A 1 91 ? 8.741 -11.427 -15.797 1.00 79.06 91 ARG A O 1
ATOM 668 N N . LEU A 1 92 ? 7.808 -9.423 -16.218 1.00 90.56 92 LEU A N 1
ATOM 669 C CA . LEU A 1 92 ? 9.043 -8.661 -16.098 1.00 90.56 92 LEU A CA 1
ATOM 670 C C . LEU A 1 92 ? 9.441 -8.542 -14.628 1.00 90.56 92 LEU A C 1
ATOM 672 O O . LEU A 1 92 ? 10.604 -8.779 -14.292 1.00 90.56 92 LEU A O 1
ATOM 676 N N . LEU A 1 93 ? 8.495 -8.243 -13.744 1.00 89.25 93 LEU A N 1
ATOM 677 C CA . LEU A 1 93 ? 8.684 -8.293 -12.305 1.00 89.25 93 LEU A CA 1
ATOM 678 C C . LEU A 1 93 ? 8.646 -9.753 -11.836 1.00 89.25 93 LEU A C 1
ATOM 680 O O . LEU A 1 93 ? 7.688 -10.484 -12.093 1.00 89.25 93 LEU A O 1
ATOM 684 N N . PRO A 1 94 ? 9.704 -10.225 -11.159 1.00 88.69 94 PRO A N 1
ATOM 685 C CA . PRO A 1 94 ? 9.702 -11.567 -10.626 1.00 88.69 94 PRO A CA 1
ATOM 686 C C . PRO A 1 94 ? 8.763 -11.646 -9.400 1.00 88.69 94 PRO A C 1
ATOM 688 O O . PRO A 1 94 ? 8.602 -10.646 -8.690 1.00 88.69 94 PRO A O 1
ATOM 691 N N . PRO A 1 95 ? 8.156 -12.815 -9.118 1.00 85.62 95 PRO A N 1
ATOM 692 C CA . PRO A 1 95 ? 7.156 -12.959 -8.055 1.00 85.62 95 PRO A CA 1
ATOM 693 C C . PRO A 1 95 ? 7.646 -12.512 -6.673 1.00 85.62 95 PRO A C 1
ATOM 695 O O . PRO A 1 95 ? 6.873 -11.994 -5.877 1.00 85.62 95 PRO A O 1
ATOM 698 N N . GLU A 1 96 ? 8.942 -12.649 -6.386 1.00 86.38 96 GLU A N 1
ATOM 699 C CA . GLU A 1 96 ? 9.542 -12.213 -5.125 1.00 86.38 96 GLU A CA 1
ATOM 700 C C . GLU A 1 96 ? 9.650 -10.692 -4.951 1.00 86.38 96 GLU A C 1
ATOM 702 O O . GLU A 1 96 ? 10.064 -10.256 -3.875 1.00 86.38 96 GLU A O 1
ATOM 707 N N . LEU A 1 97 ? 9.332 -9.883 -5.967 1.00 89.00 97 LEU A N 1
ATOM 708 C CA . LEU A 1 97 ? 9.205 -8.428 -5.835 1.00 89.00 97 LEU A CA 1
ATOM 709 C C . LEU A 1 97 ? 7.757 -7.990 -5.622 1.00 89.00 97 LEU A C 1
ATOM 711 O O . LEU A 1 97 ? 7.550 -7.013 -4.907 1.00 89.00 97 LEU A O 1
ATOM 715 N N . VAL A 1 98 ? 6.785 -8.724 -6.174 1.00 88.06 98 VAL A N 1
ATOM 716 C CA . VAL A 1 98 ? 5.353 -8.403 -6.069 1.00 88.06 98 VAL A CA 1
ATOM 717 C C . VAL A 1 98 ? 4.962 -8.254 -4.601 1.00 88.06 98 VAL A C 1
ATOM 719 O O . VAL A 1 98 ? 5.368 -9.072 -3.766 1.00 88.06 98 VAL A O 1
ATOM 722 N N . GLY A 1 99 ? 4.271 -7.169 -4.268 1.00 86.75 99 GLY A N 1
ATOM 723 C CA . GLY A 1 99 ? 3.930 -6.821 -2.897 1.00 86.75 99 GLY A CA 1
ATOM 724 C C . GLY A 1 99 ? 3.986 -5.331 -2.582 1.00 86.75 99 GLY A C 1
ATOM 725 O O . GLY A 1 99 ? 4.443 -4.499 -3.377 1.00 86.75 99 GLY A O 1
ATOM 726 N N . LEU A 1 100 ? 3.623 -5.027 -1.337 1.00 88.19 100 LEU A N 1
ATOM 727 C CA . LEU A 1 100 ? 3.814 -3.723 -0.714 1.00 88.19 100 LEU A CA 1
ATOM 728 C C . LEU A 1 100 ? 5.100 -3.680 0.101 1.00 88.19 100 LEU A C 1
ATOM 730 O O . LEU A 1 100 ? 5.453 -4.628 0.809 1.00 88.19 100 LEU A O 1
ATOM 734 N N . TRP A 1 101 ? 5.772 -2.537 0.045 1.00 89.38 101 TRP A N 1
ATOM 735 C CA . TRP A 1 101 ? 7.047 -2.306 0.705 1.00 89.38 101 TRP A CA 1
ATOM 736 C C . TRP A 1 101 ? 7.087 -0.916 1.331 1.00 89.38 101 TRP A C 1
ATOM 738 O O . TRP A 1 101 ? 6.595 0.051 0.753 1.00 89.38 101 TRP A O 1
ATOM 748 N N . ARG A 1 102 ? 7.716 -0.787 2.498 1.00 88.12 102 ARG A N 1
ATOM 749 C CA . ARG A 1 102 ? 8.029 0.520 3.087 1.00 88.12 102 ARG A CA 1
ATOM 750 C C . ARG A 1 102 ? 9.466 0.896 2.789 1.00 88.12 102 ARG A C 1
ATOM 752 O O . ARG A 1 102 ? 10.354 0.051 2.879 1.00 88.12 102 ARG A O 1
ATOM 759 N N . GLU A 1 103 ? 9.711 2.165 2.514 1.00 88.19 103 GLU A N 1
ATOM 760 C CA . GLU A 1 103 ? 11.073 2.684 2.486 1.00 88.19 103 GLU A CA 1
ATOM 761 C C . GLU A 1 103 ? 11.577 2.965 3.919 1.00 88.19 103 GLU A C 1
ATOM 763 O O . GLU A 1 103 ? 10.910 3.613 4.730 1.00 88.19 103 GLU A O 1
ATOM 768 N N . VAL A 1 104 ? 12.768 2.460 4.248 1.00 85.31 104 VAL A N 1
ATOM 769 C CA . VAL A 1 104 ? 13.394 2.558 5.579 1.00 85.31 104 VAL A CA 1
ATOM 770 C C . VAL A 1 104 ? 14.596 3.514 5.563 1.00 85.31 104 VAL A C 1
ATOM 772 O O . VAL A 1 104 ? 15.272 3.619 4.540 1.00 85.31 104 VAL A O 1
ATOM 775 N N . PRO A 1 105 ? 14.920 4.198 6.684 1.00 75.56 105 PRO A N 1
ATOM 776 C CA . PRO A 1 105 ? 14.340 4.040 8.025 1.00 75.56 105 PRO A CA 1
ATOM 777 C C . PRO A 1 105 ? 13.107 4.907 8.337 1.00 75.56 105 PRO A C 1
ATOM 779 O O . PRO A 1 105 ? 12.319 4.519 9.195 1.00 75.56 105 PRO A O 1
ATOM 782 N N . HIS A 1 106 ? 12.915 6.061 7.684 1.00 70.12 106 HIS A N 1
ATOM 783 C CA . HIS A 1 106 ? 11.887 7.045 8.084 1.00 70.12 106 HIS A CA 1
ATOM 784 C C . HIS A 1 106 ? 11.202 7.751 6.900 1.00 70.12 106 HIS A C 1
ATOM 786 O O . HIS A 1 106 ? 10.938 8.956 6.950 1.00 70.12 106 HIS A O 1
ATOM 792 N N . SER A 1 107 ? 10.902 7.015 5.833 1.00 81.06 107 SER A N 1
ATOM 793 C CA . SER A 1 107 ? 10.285 7.570 4.628 1.00 81.06 107 SER A CA 1
ATOM 794 C C . SER A 1 107 ? 8.746 7.499 4.666 1.00 81.06 107 SER A C 1
ATOM 796 O O . SER A 1 107 ? 8.200 6.533 5.198 1.00 81.06 107 SER A O 1
ATOM 798 N N . PRO A 1 108 ? 8.022 8.509 4.134 1.00 77.50 108 PRO 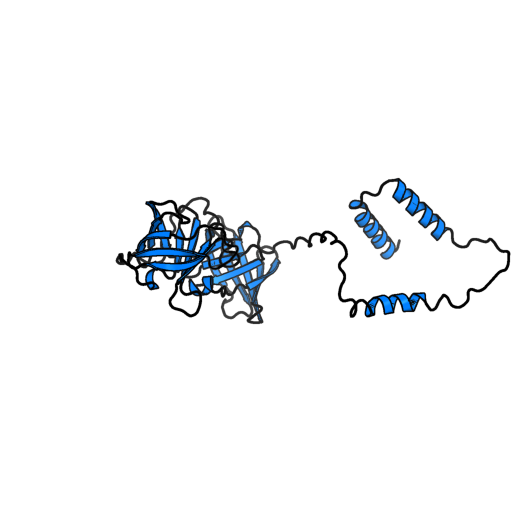A N 1
ATOM 799 C CA . PRO A 1 108 ? 6.576 8.420 3.904 1.00 77.50 108 PRO A CA 1
ATOM 800 C C . PRO A 1 108 ? 6.200 7.478 2.757 1.00 77.50 108 PRO A C 1
ATOM 802 O O . PRO A 1 108 ? 5.018 7.195 2.577 1.00 77.50 108 PRO A O 1
ATOM 805 N N . TYR A 1 109 ? 7.161 7.064 1.932 1.00 85.31 109 TYR A N 1
ATOM 806 C CA . TYR A 1 109 ? 6.866 6.368 0.692 1.00 85.31 109 TYR A CA 1
ATOM 807 C C . TYR A 1 109 ? 6.567 4.891 0.943 1.00 85.31 109 TYR A C 1
ATOM 809 O O . TYR A 1 109 ? 7.393 4.130 1.459 1.00 85.31 109 TYR A O 1
ATOM 817 N N . VAL A 1 110 ? 5.376 4.487 0.511 1.00 87.00 110 VAL A N 1
ATOM 818 C CA . VAL A 1 110 ? 5.001 3.086 0.338 1.00 87.00 110 VAL A CA 1
ATOM 819 C C . VAL A 1 110 ? 5.182 2.749 -1.132 1.00 87.00 110 VAL A C 1
ATOM 821 O O . VAL A 1 110 ? 4.642 3.434 -2.001 1.00 87.00 110 VAL A O 1
ATOM 824 N N . TRP A 1 111 ? 5.980 1.724 -1.393 1.00 89.31 111 TRP A N 1
ATOM 825 C CA . TRP A 1 111 ? 6.256 1.188 -2.715 1.00 89.31 111 TRP A CA 1
ATOM 826 C C . TRP A 1 111 ? 5.346 -0.002 -2.994 1.00 89.31 111 TRP A C 1
ATOM 828 O O . TRP A 1 111 ? 5.087 -0.818 -2.109 1.00 89.31 111 TRP A O 1
ATOM 838 N N . GLN A 1 112 ? 4.909 -0.120 -4.239 1.00 87.94 112 GLN A N 1
ATOM 839 C CA . GLN A 1 112 ? 4.141 -1.252 -4.733 1.00 87.94 112 GLN A CA 1
ATOM 840 C C . GLN A 1 112 ? 4.834 -1.819 -5.968 1.00 87.94 112 GLN A C 1
ATOM 842 O O . GLN A 1 112 ? 5.279 -1.068 -6.841 1.00 87.94 112 GLN A O 1
ATOM 847 N N . PHE A 1 113 ? 4.887 -3.143 -6.035 1.00 88.94 113 PHE A N 1
ATOM 848 C CA . PHE A 1 113 ? 5.210 -3.906 -7.233 1.00 88.94 113 PHE A CA 1
ATOM 849 C C . PHE A 1 113 ? 4.040 -4.845 -7.482 1.00 88.94 113 PHE A C 1
ATOM 851 O O . PHE A 1 113 ? 3.684 -5.621 -6.599 1.00 88.94 113 PHE A O 1
ATOM 858 N N . THR A 1 114 ? 3.429 -4.762 -8.650 1.00 85.44 114 THR A N 1
ATOM 859 C CA . THR A 1 114 ? 2.247 -5.555 -8.986 1.00 85.44 114 THR A CA 1
ATOM 860 C C . THR A 1 114 ? 2.625 -6.742 -9.853 1.00 85.44 114 THR A C 1
ATOM 862 O O . THR A 1 114 ? 3.706 -6.801 -10.446 1.00 85.44 114 THR A O 1
ATOM 865 N N . ASP A 1 115 ? 1.727 -7.713 -9.923 1.00 84.50 115 ASP A N 1
ATOM 866 C CA . ASP A 1 115 ? 1.923 -8.924 -10.706 1.00 84.50 115 ASP A CA 1
ATOM 867 C C . ASP A 1 115 ? 1.684 -8.724 -12.219 1.00 84.50 115 ASP A C 1
ATOM 869 O O . ASP A 1 115 ? 2.060 -9.587 -13.018 1.00 84.50 115 ASP A O 1
ATOM 873 N N . ASP A 1 116 ? 1.129 -7.566 -12.594 1.00 83.75 116 ASP A N 1
ATOM 874 C CA . ASP A 1 116 ? 0.929 -7.061 -13.955 1.00 83.75 116 ASP A CA 1
ATOM 875 C C . ASP A 1 116 ? 2.030 -6.084 -14.413 1.00 83.75 116 ASP A C 1
ATOM 877 O O . ASP A 1 116 ? 1.819 -5.242 -15.286 1.00 83.75 116 ASP A O 1
ATOM 881 N N . ASP A 1 117 ? 3.224 -6.206 -13.827 1.00 88.75 117 ASP A N 1
ATOM 882 C CA . ASP A 1 117 ? 4.430 -5.479 -14.226 1.00 88.75 117 ASP A CA 1
ATOM 883 C C . ASP A 1 117 ? 4.350 -3.954 -14.047 1.00 88.75 117 ASP A C 1
ATOM 885 O O . ASP A 1 117 ? 4.973 -3.191 -14.788 1.00 88.75 117 ASP A O 1
ATOM 889 N N . ARG A 1 118 ? 3.643 -3.470 -13.022 1.00 87.50 118 ARG A N 1
ATOM 890 C CA . ARG A 1 118 ? 3.679 -2.058 -12.616 1.00 87.50 118 ARG A CA 1
ATOM 891 C C . ARG A 1 118 ? 4.464 -1.874 -11.328 1.00 87.50 118 ARG A C 1
ATOM 893 O O . ARG A 1 118 ? 4.494 -2.721 -10.439 1.00 87.50 118 ARG A O 1
ATOM 900 N N . MET A 1 119 ? 5.117 -0.723 -11.229 1.00 89.00 119 MET A N 1
ATOM 901 C CA . MET A 1 119 ? 5.784 -0.305 -10.005 1.00 89.00 119 MET A CA 1
ATOM 902 C C . MET A 1 119 ? 5.611 1.187 -9.767 1.00 89.00 119 MET A C 1
ATOM 904 O O . MET A 1 119 ? 5.543 1.981 -10.704 1.00 89.00 119 MET A O 1
ATOM 908 N N . GLY A 1 120 ? 5.586 1.578 -8.503 1.00 87.38 120 GLY A N 1
ATOM 909 C CA . GLY A 1 120 ? 5.519 2.979 -8.125 1.00 87.38 120 GLY A CA 1
ATOM 910 C C . GLY A 1 120 ? 5.590 3.155 -6.622 1.00 87.38 120 GLY A C 1
ATOM 911 O O . GLY A 1 120 ? 5.658 2.185 -5.865 1.00 87.38 120 GLY A O 1
ATOM 912 N N . ASN A 1 121 ? 5.579 4.410 -6.194 1.00 87.00 121 ASN A N 1
ATOM 913 C CA . ASN A 1 121 ? 5.503 4.758 -4.789 1.00 87.00 121 ASN A CA 1
ATOM 914 C C . ASN A 1 121 ? 4.489 5.883 -4.561 1.00 87.00 121 ASN A C 1
ATOM 916 O O . ASN A 1 121 ? 4.106 6.601 -5.484 1.00 87.00 121 ASN A O 1
ATOM 920 N N . THR A 1 122 ? 4.026 6.016 -3.323 1.00 81.81 122 THR A N 1
ATOM 921 C CA . THR A 1 122 ? 3.191 7.142 -2.902 1.00 81.81 122 THR A CA 1
ATOM 922 C C . THR A 1 122 ? 3.535 7.557 -1.474 1.00 81.81 122 THR A C 1
ATOM 924 O O . THR A 1 122 ? 3.667 6.692 -0.601 1.00 81.81 122 THR A O 1
ATOM 927 N N . PRO A 1 123 ? 3.653 8.868 -1.194 1.00 80.25 123 PRO A N 1
ATOM 928 C CA . PRO A 1 123 ? 3.829 9.371 0.160 1.00 80.25 123 PRO A CA 1
ATOM 929 C C . PRO A 1 123 ? 2.496 9.567 0.897 1.00 80.25 123 PRO A C 1
ATOM 931 O O . PRO A 1 123 ? 2.505 9.992 2.049 1.00 80.25 123 PRO A O 1
ATOM 934 N N . THR A 1 124 ? 1.347 9.329 0.247 1.00 76.88 124 THR A N 1
ATOM 935 C CA . THR A 1 124 ? 0.016 9.602 0.817 1.00 76.88 124 THR A CA 1
ATOM 936 C C . THR A 1 124 ? -0.961 8.447 0.614 1.00 76.88 124 THR A C 1
ATOM 938 O O . THR A 1 124 ? -0.931 7.761 -0.411 1.00 76.88 124 THR A O 1
ATOM 941 N N . ALA A 1 125 ? -1.885 8.282 1.565 1.00 78.94 125 ALA A N 1
ATOM 942 C CA . ALA A 1 125 ? -3.005 7.350 1.446 1.00 78.94 125 ALA A CA 1
ATOM 943 C C . ALA A 1 125 ? -3.930 7.707 0.271 1.00 78.94 125 ALA A C 1
ATOM 945 O O . ALA A 1 125 ? -4.416 6.820 -0.420 1.00 78.94 125 ALA A O 1
ATOM 946 N N . THR A 1 126 ? -4.133 8.999 -0.012 1.00 76.31 126 THR A N 1
ATOM 947 C CA . THR A 1 126 ? -4.946 9.439 -1.156 1.00 76.31 126 THR A CA 1
ATOM 948 C C . THR A 1 126 ? -4.380 8.954 -2.484 1.00 76.31 126 THR A C 1
ATOM 950 O O . THR A 1 126 ? -5.134 8.371 -3.250 1.00 76.31 126 THR A O 1
ATOM 953 N N . GLY A 1 127 ? -3.073 9.122 -2.734 1.00 71.31 127 GLY A N 1
ATOM 954 C CA . GLY A 1 127 ? -2.450 8.639 -3.974 1.00 71.31 127 GLY A CA 1
ATOM 955 C C . GLY A 1 127 ? -2.567 7.122 -4.139 1.00 71.31 127 GLY A C 1
ATOM 956 O O . GLY A 1 127 ? -2.747 6.626 -5.245 1.00 71.31 127 GLY A O 1
ATOM 957 N N . TYR A 1 128 ? -2.553 6.385 -3.025 1.00 75.06 128 TYR A N 1
ATOM 958 C CA . TYR A 1 128 ? -2.844 4.955 -3.029 1.00 75.06 128 TYR A CA 1
ATOM 959 C C . TYR A 1 128 ? -4.306 4.673 -3.424 1.00 75.06 128 TYR A C 1
ATOM 961 O O . TYR A 1 128 ? -4.573 3.868 -4.307 1.00 75.06 128 TYR A O 1
ATOM 969 N N . LEU A 1 129 ? -5.266 5.364 -2.801 1.00 75.81 129 LEU A N 1
ATOM 970 C CA . LEU A 1 129 ? -6.705 5.140 -2.994 1.00 75.81 129 LEU A CA 1
ATOM 971 C C . LEU A 1 129 ? -7.234 5.573 -4.365 1.00 75.81 129 LEU A C 1
ATOM 973 O O . LEU A 1 129 ? -8.192 4.980 -4.857 1.00 75.81 129 LEU A O 1
ATOM 977 N N . THR A 1 130 ? -6.669 6.618 -4.968 1.00 68.19 130 THR A N 1
ATOM 978 C CA . THR A 1 130 ? -7.070 7.088 -6.302 1.00 68.19 130 THR A CA 1
ATOM 979 C C . THR A 1 130 ? -6.496 6.221 -7.421 1.00 68.19 130 THR A C 1
ATOM 981 O O . THR A 1 130 ? -6.854 6.422 -8.580 1.00 68.19 130 THR A O 1
ATOM 984 N N . GLY A 1 131 ? -5.606 5.270 -7.104 1.00 56.59 131 GLY A N 1
ATOM 985 C CA . GLY A 1 131 ? -4.814 4.565 -8.112 1.00 56.59 131 GLY A CA 1
ATOM 986 C C . GLY A 1 131 ? -3.842 5.494 -8.851 1.00 56.59 131 GLY A C 1
ATOM 987 O O . GLY A 1 131 ? -3.273 5.096 -9.861 1.00 56.59 131 GLY A O 1
ATOM 988 N N . GLU A 1 132 ? -3.645 6.721 -8.349 1.00 53.62 132 GLU A N 1
ATOM 989 C CA . GLU A 1 132 ? -2.651 7.691 -8.826 1.00 53.62 132 GLU A CA 1
ATOM 990 C C . GLU A 1 132 ? -1.281 7.469 -8.182 1.00 53.62 132 GLU A C 1
ATOM 992 O O . GLU A 1 132 ? -0.418 8.350 -8.226 1.00 53.62 132 GLU A O 1
ATOM 997 N N . ILE A 1 133 ? -1.025 6.279 -7.621 1.00 57.59 133 ILE A N 1
ATOM 998 C CA . ILE A 1 133 ? 0.342 5.767 -7.626 1.00 57.59 133 ILE A CA 1
ATOM 999 C C . ILE A 1 133 ? 0.794 5.994 -9.057 1.00 57.59 133 ILE A C 1
ATOM 1001 O O . ILE A 1 133 ? 0.104 5.577 -9.989 1.00 57.59 133 ILE A O 1
ATOM 1005 N N . VAL A 1 134 ? 1.878 6.741 -9.245 1.00 58.97 134 VAL A N 1
ATOM 1006 C CA . VAL A 1 134 ? 2.463 6.959 -10.564 1.00 58.97 134 VAL A CA 1
ATOM 1007 C C . VAL A 1 134 ? 3.037 5.610 -10.990 1.00 58.97 134 VAL A C 1
ATOM 1009 O O . VAL A 1 134 ? 4.232 5.354 -10.897 1.00 58.97 134 VAL A O 1
ATOM 1012 N N . ALA A 1 135 ? 2.138 4.689 -11.322 1.00 68.44 135 ALA A N 1
ATOM 1013 C CA . ALA A 1 135 ? 2.389 3.290 -11.531 1.00 68.44 135 ALA A CA 1
ATOM 1014 C C . ALA A 1 135 ? 2.999 3.226 -12.915 1.00 68.44 135 ALA A C 1
ATOM 1016 O O . ALA A 1 135 ? 2.317 3.245 -13.941 1.00 68.44 135 ALA A O 1
ATOM 1017 N N . MET A 1 136 ? 4.321 3.272 -12.930 1.00 84.12 136 MET A N 1
ATOM 1018 C CA . MET A 1 136 ? 5.079 3.142 -14.145 1.00 84.12 136 MET A CA 1
ATOM 1019 C C . MET A 1 136 ? 4.988 1.686 -14.580 1.00 84.12 136 MET A C 1
ATOM 1021 O O . MET A 1 136 ? 5.294 0.774 -13.810 1.00 84.12 136 MET A O 1
ATOM 1025 N N . ALA A 1 137 ? 4.588 1.472 -15.828 1.00 89.44 137 ALA A N 1
ATOM 1026 C CA . ALA A 1 137 ? 4.638 0.156 -16.435 1.00 89.44 137 ALA A CA 1
ATOM 1027 C C . ALA A 1 137 ? 6.104 -0.215 -16.658 1.00 89.44 137 ALA A C 1
ATOM 1029 O O . ALA A 1 137 ? 6.838 0.505 -17.349 1.00 89.44 137 ALA A O 1
ATOM 1030 N N . VAL A 1 138 ? 6.540 -1.324 -16.076 1.00 91.75 138 VAL A N 1
ATOM 1031 C CA . VAL A 1 138 ? 7.817 -1.948 -16.393 1.00 91.75 138 VAL A CA 1
ATOM 1032 C C . VAL A 1 138 ? 7.700 -2.473 -17.818 1.00 91.75 138 VAL A C 1
ATOM 1034 O O . VAL A 1 138 ? 6.885 -3.330 -18.117 1.00 91.75 138 VAL A O 1
ATOM 1037 N N . THR A 1 139 ? 8.497 -1.924 -18.728 1.00 93.06 139 THR A N 1
ATOM 1038 C CA . THR A 1 139 ? 8.447 -2.263 -20.165 1.00 93.06 139 THR A CA 1
ATOM 1039 C C . THR A 1 139 ? 9.648 -3.073 -20.614 1.00 93.06 139 THR A C 1
ATOM 1041 O O . THR A 1 139 ? 9.661 -3.643 -21.706 1.00 93.06 139 THR A O 1
ATOM 1044 N N . ARG A 1 140 ? 10.696 -3.119 -19.788 1.00 92.69 140 ARG A N 1
ATOM 1045 C CA . ARG A 1 140 ? 11.916 -3.856 -20.089 1.00 92.69 140 ARG A CA 1
ATOM 1046 C C . ARG A 1 140 ? 12.613 -4.291 -18.815 1.00 92.69 140 ARG A C 1
ATOM 1048 O O . ARG A 1 140 ? 12.749 -3.502 -17.884 1.00 92.69 140 ARG A O 1
ATOM 1055 N N . ARG A 1 141 ? 13.162 -5.506 -18.837 1.00 94.12 141 ARG A N 1
ATOM 1056 C CA . ARG A 1 141 ? 14.094 -6.008 -17.828 1.00 94.12 141 ARG A CA 1
ATOM 1057 C C . ARG A 1 141 ? 15.338 -6.608 -18.472 1.00 94.12 141 ARG A C 1
ATOM 1059 O O . ARG A 1 141 ? 15.246 -7.370 -19.430 1.00 94.12 141 ARG A O 1
ATOM 1066 N N . VAL A 1 142 ? 16.505 -6.291 -17.917 1.00 92.50 142 VAL A N 1
ATOM 1067 C CA . VAL A 1 142 ? 17.785 -6.943 -18.223 1.00 92.50 142 VAL A CA 1
ATOM 1068 C C . VAL A 1 142 ? 18.505 -7.215 -16.904 1.00 92.50 142 VAL A C 1
ATOM 1070 O O . VAL A 1 142 ? 19.047 -6.296 -16.293 1.00 92.50 142 VAL A O 1
ATOM 1073 N N . ALA A 1 143 ? 18.516 -8.478 -16.470 1.00 91.19 143 ALA A N 1
ATOM 1074 C CA . ALA A 1 143 ? 19.016 -8.892 -15.157 1.00 91.19 143 ALA A CA 1
ATOM 1075 C C . ALA A 1 143 ? 18.332 -8.128 -14.000 1.00 91.19 143 ALA A C 1
ATOM 1077 O O . ALA A 1 143 ? 17.136 -8.321 -13.772 1.00 91.19 143 ALA A O 1
ATOM 1078 N N . ASP A 1 144 ? 19.081 -7.284 -13.287 1.00 92.88 144 ASP A N 1
ATOM 1079 C CA . ASP A 1 144 ? 18.619 -6.450 -12.174 1.00 92.88 144 ASP A CA 1
ATOM 1080 C C . ASP A 1 144 ? 18.209 -5.033 -12.608 1.00 92.88 144 ASP A C 1
ATOM 1082 O O . ASP A 1 144 ? 17.890 -4.205 -11.759 1.00 92.88 144 ASP A O 1
ATOM 1086 N N . ARG A 1 145 ? 18.221 -4.729 -13.912 1.00 96.06 145 ARG A N 1
ATOM 1087 C CA . ARG A 1 145 ? 17.834 -3.423 -14.458 1.00 96.06 145 ARG A CA 1
ATOM 1088 C C . ARG A 1 145 ? 16.441 -3.458 -15.066 1.00 96.06 145 ARG A C 1
ATOM 1090 O O . ARG A 1 145 ? 16.148 -4.343 -15.869 1.00 96.06 145 ARG A O 1
ATOM 1097 N N . TYR A 1 146 ? 15.639 -2.456 -14.742 1.00 95.75 146 TYR A N 1
ATOM 1098 C CA . TYR A 1 146 ? 14.238 -2.324 -15.117 1.00 95.75 146 TYR A CA 1
ATOM 1099 C C . TYR A 1 146 ? 14.019 -0.954 -15.754 1.00 95.75 146 TYR A C 1
ATOM 1101 O O . TYR A 1 146 ? 14.477 0.051 -15.221 1.00 95.75 146 TYR A O 1
ATOM 1109 N N . THR A 1 147 ? 13.325 -0.897 -16.885 1.00 94.88 147 THR A N 1
ATOM 1110 C CA . THR A 1 147 ? 12.850 0.362 -17.469 1.00 94.88 147 THR A CA 1
ATOM 1111 C C . THR A 1 147 ? 11.373 0.492 -17.150 1.00 94.88 147 THR A C 1
ATOM 1113 O O . THR A 1 147 ? 10.575 -0.322 -17.615 1.00 94.88 147 THR A O 1
ATOM 1116 N N . ALA A 1 148 ? 11.015 1.508 -16.373 1.00 92.75 148 ALA A N 1
ATOM 1117 C CA . ALA A 1 148 ? 9.637 1.814 -16.027 1.00 92.75 148 ALA A CA 1
ATOM 1118 C C . ALA A 1 148 ? 9.188 3.067 -16.791 1.00 92.75 148 ALA A C 1
ATOM 1120 O O . ALA A 1 148 ? 9.942 4.032 -16.917 1.00 92.75 148 ALA A O 1
ATOM 1121 N N . THR A 1 149 ? 7.983 3.040 -17.349 1.00 90.25 149 THR A N 1
ATOM 1122 C CA . THR A 1 149 ? 7.440 4.103 -18.202 1.00 90.25 149 THR A CA 1
ATOM 1123 C C . THR A 1 149 ? 6.138 4.640 -17.637 1.00 90.25 149 THR A C 1
ATOM 1125 O O . THR A 1 149 ? 5.242 3.876 -17.285 1.00 90.25 149 THR A O 1
ATOM 1128 N N . ASN A 1 150 ? 6.018 5.961 -17.581 1.00 86.69 150 ASN A N 1
ATOM 1129 C CA . ASN A 1 150 ? 4.760 6.632 -17.296 1.00 86.69 150 ASN A CA 1
ATOM 1130 C C . ASN A 1 150 ? 4.144 7.069 -18.628 1.00 86.69 150 ASN A C 1
ATOM 1132 O O . ASN A 1 150 ? 4.606 8.031 -19.246 1.00 86.69 150 ASN A O 1
ATOM 1136 N N . ALA A 1 151 ? 3.106 6.359 -19.073 1.00 78.50 151 ALA A N 1
ATOM 1137 C CA . ALA A 1 151 ? 2.430 6.657 -20.333 1.00 78.50 151 ALA A CA 1
ATOM 1138 C C . ALA A 1 151 ? 1.739 8.032 -20.319 1.00 78.50 151 ALA A C 1
ATOM 1140 O O . ALA A 1 151 ? 1.746 8.731 -21.330 1.00 78.50 151 ALA A O 1
ATOM 1141 N N . THR A 1 152 ? 1.198 8.446 -19.171 1.00 80.12 152 THR A N 1
ATOM 1142 C CA . THR A 1 152 ? 0.489 9.722 -19.008 1.00 80.12 152 THR A CA 1
ATOM 1143 C C . THR A 1 152 ? 1.441 10.913 -19.091 1.00 80.12 152 THR A C 1
ATOM 1145 O O . THR A 1 152 ? 1.141 11.899 -19.759 1.00 80.12 152 THR A O 1
ATOM 1148 N N . ALA A 1 153 ? 2.606 10.818 -18.445 1.00 81.06 153 ALA A N 1
ATOM 1149 C CA . ALA A 1 153 ? 3.636 11.859 -18.469 1.00 81.06 153 ALA A CA 1
ATOM 1150 C C . ALA A 1 153 ? 4.610 11.732 -19.656 1.00 81.06 153 ALA A C 1
ATOM 1152 O O . ALA A 1 153 ? 5.482 12.582 -19.821 1.00 81.06 153 ALA A O 1
ATOM 1153 N N . ALA A 1 154 ? 4.478 10.676 -20.470 1.00 86.44 154 ALA A N 1
ATOM 1154 C CA . ALA A 1 154 ? 5.371 10.343 -21.579 1.00 86.44 154 ALA A CA 1
ATOM 1155 C C . ALA A 1 154 ? 6.865 10.356 -21.186 1.00 86.44 154 ALA A C 1
ATOM 1157 O O . ALA A 1 154 ? 7.711 10.897 -21.901 1.00 86.44 154 ALA A O 1
ATOM 1158 N N . CYS A 1 155 ? 7.191 9.755 -20.039 1.00 89.12 155 CYS A N 1
ATOM 1159 C CA . CYS A 1 155 ? 8.550 9.691 -19.502 1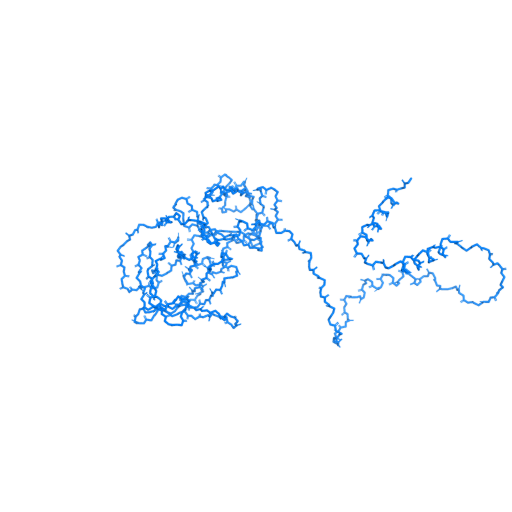.00 89.12 155 CYS A CA 1
ATOM 1160 C C . CYS A 1 155 ? 8.948 8.257 -19.124 1.00 89.12 155 CYS A C 1
ATOM 1162 O O . CYS A 1 155 ? 8.105 7.361 -19.031 1.00 89.12 155 CYS A O 1
ATOM 1164 N N . SER A 1 156 ? 10.244 8.029 -18.913 1.00 92.69 156 SER A N 1
ATOM 1165 C CA . SER A 1 156 ? 10.787 6.734 -18.499 1.00 92.69 156 SER A CA 1
ATOM 1166 C C . SER A 1 156 ? 11.917 6.890 -17.493 1.00 92.69 156 SER A C 1
ATOM 1168 O O . SER A 1 156 ? 12.756 7.775 -17.667 1.00 92.69 156 SER A O 1
ATOM 1170 N N . THR A 1 157 ? 12.013 5.974 -16.538 1.00 93.88 157 THR A N 1
ATOM 1171 C CA . THR A 1 157 ? 13.133 5.879 -15.598 1.00 93.88 157 THR A CA 1
ATOM 1172 C C . THR A 1 157 ? 13.724 4.478 -15.633 1.00 93.88 157 THR A C 1
ATOM 1174 O O . THR A 1 157 ? 13.004 3.478 -15.653 1.00 93.88 157 THR A O 1
ATOM 1177 N N . GLU A 1 158 ? 15.050 4.398 -15.658 1.00 95.88 158 GLU A N 1
ATOM 1178 C CA . GLU A 1 158 ? 15.773 3.153 -15.450 1.00 95.88 158 GLU A CA 1
ATOM 1179 C C . GLU A 1 158 ? 16.068 2.965 -13.963 1.00 95.88 158 GLU A C 1
ATOM 1181 O O . GLU A 1 158 ? 16.648 3.832 -13.312 1.00 95.88 158 GLU A O 1
ATOM 1186 N N . PHE A 1 159 ? 15.722 1.796 -13.439 1.00 96.06 159 PHE A N 1
ATOM 1187 C CA . PHE A 1 159 ? 15.999 1.379 -12.073 1.00 96.06 159 PHE A CA 1
ATOM 1188 C C . PHE A 1 159 ? 16.923 0.169 -12.065 1.00 96.06 159 PHE A C 1
ATOM 1190 O O . PHE A 1 159 ? 16.845 -0.703 -12.928 1.00 96.06 159 PHE A O 1
ATOM 1197 N N . ARG A 1 160 ? 17.774 0.072 -11.049 1.00 96.69 160 ARG A N 1
ATOM 1198 C CA . ARG A 1 160 ? 18.403 -1.179 -10.631 1.00 96.69 160 ARG A CA 1
ATOM 1199 C C . ARG A 1 160 ? 17.696 -1.672 -9.379 1.00 96.69 160 ARG A C 1
ATOM 1201 O O . ARG A 1 160 ? 17.726 -0.977 -8.372 1.00 96.69 160 ARG A O 1
ATOM 1208 N N . ILE A 1 161 ? 17.114 -2.865 -9.420 1.00 96.44 161 ILE A N 1
ATOM 1209 C CA . ILE A 1 161 ? 16.420 -3.471 -8.281 1.00 96.44 161 ILE A CA 1
ATOM 1210 C C . ILE A 1 161 ? 17.180 -4.720 -7.847 1.00 96.44 161 ILE A C 1
ATOM 1212 O O . ILE A 1 161 ? 17.291 -5.686 -8.603 1.00 96.44 161 ILE A O 1
ATOM 1216 N N . ARG A 1 162 ? 17.716 -4.695 -6.625 1.00 93.50 162 ARG A N 1
ATOM 1217 C CA . ARG A 1 162 ? 18.500 -5.785 -6.034 1.00 93.50 162 ARG A CA 1
ATOM 1218 C C . ARG A 1 162 ? 17.791 -6.333 -4.807 1.00 93.50 162 ARG A C 1
ATOM 1220 O O . ARG A 1 162 ? 17.583 -5.605 -3.840 1.00 93.50 162 ARG A O 1
ATOM 1227 N N . THR A 1 163 ? 17.491 -7.624 -4.814 1.00 88.25 163 THR A N 1
ATOM 1228 C CA . THR A 1 163 ? 17.009 -8.327 -3.623 1.00 88.25 163 THR A CA 1
ATOM 1229 C C . THR A 1 163 ? 18.181 -8.603 -2.681 1.00 88.25 163 THR A C 1
ATOM 1231 O O . THR A 1 163 ? 19.249 -9.051 -3.100 1.00 88.25 163 THR A O 1
ATOM 1234 N N . THR A 1 164 ? 17.986 -8.339 -1.397 1.00 80.62 164 THR A N 1
ATOM 1235 C CA . THR A 1 164 ? 18.937 -8.592 -0.311 1.00 80.62 164 THR A CA 1
ATOM 1236 C C . THR A 1 164 ? 18.273 -9.478 0.748 1.00 80.62 164 THR A C 1
ATOM 1238 O O . THR A 1 164 ? 17.047 -9.579 0.781 1.00 80.62 164 THR A O 1
ATOM 1241 N N . PRO A 1 165 ? 19.033 -10.088 1.673 1.00 73.12 165 PRO A N 1
ATOM 1242 C CA . PRO A 1 165 ? 18.435 -10.815 2.794 1.00 73.12 165 PRO A CA 1
ATOM 1243 C C . PRO A 1 165 ? 17.541 -9.954 3.702 1.00 73.12 165 PRO A C 1
ATOM 1245 O O . PRO A 1 165 ? 16.725 -10.503 4.433 1.00 73.12 165 PRO A O 1
ATOM 1248 N N . ALA A 1 166 ? 17.716 -8.628 3.684 1.00 69.19 166 ALA A N 1
ATOM 1249 C CA . ALA A 1 166 ? 16.989 -7.685 4.533 1.00 69.19 166 ALA A CA 1
ATOM 1250 C C . ALA A 1 166 ? 15.805 -7.000 3.824 1.00 69.19 166 ALA A C 1
ATOM 1252 O O . ALA A 1 166 ? 15.079 -6.248 4.464 1.00 69.19 166 ALA A O 1
ATOM 1253 N N . GLY A 1 167 ? 15.612 -7.230 2.520 1.00 86.06 167 GLY A N 1
ATOM 1254 C CA . GLY A 1 167 ? 14.613 -6.522 1.721 1.00 86.06 167 GLY A CA 1
ATOM 1255 C C . GLY A 1 167 ? 15.094 -6.247 0.299 1.00 86.06 167 GLY A C 1
ATOM 1256 O O . GLY A 1 167 ? 15.846 -7.037 -0.267 1.00 86.06 167 GLY A O 1
ATOM 1257 N N . VAL A 1 168 ? 14.698 -5.123 -0.286 1.00 91.75 168 VAL A N 1
ATOM 1258 C CA . VAL A 1 168 ? 15.028 -4.748 -1.669 1.00 91.75 168 VAL A CA 1
ATOM 1259 C C . VAL A 1 168 ? 15.705 -3.385 -1.699 1.00 91.75 168 VAL A C 1
ATOM 1261 O O . VAL A 1 168 ? 15.316 -2.476 -0.981 1.00 91.75 168 VAL A O 1
ATOM 1264 N N . THR A 1 169 ? 16.710 -3.221 -2.552 1.00 94.12 169 THR A N 1
ATOM 1265 C CA . THR A 1 169 ? 17.302 -1.915 -2.849 1.00 94.12 169 THR A CA 1
ATOM 1266 C C . THR A 1 169 ? 16.933 -1.508 -4.266 1.00 94.12 169 THR A C 1
ATOM 1268 O O . THR A 1 169 ? 17.254 -2.230 -5.214 1.00 94.12 169 THR A O 1
ATOM 1271 N N . VAL A 1 170 ? 16.296 -0.348 -4.413 1.00 94.62 170 VAL A N 1
ATOM 1272 C CA . VAL A 1 170 ? 15.973 0.277 -5.69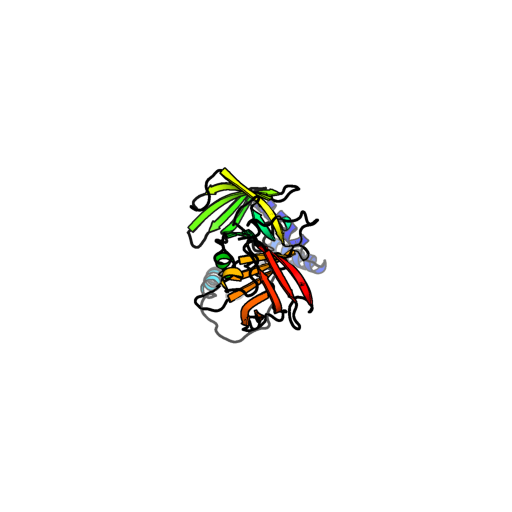9 1.00 94.62 170 VAL A CA 1
ATOM 1273 C C . VAL A 1 170 ? 16.914 1.455 -5.903 1.00 94.62 170 VAL A C 1
ATOM 1275 O O . VAL A 1 170 ? 16.954 2.355 -5.076 1.00 94.62 170 VAL A O 1
ATOM 1278 N N . THR A 1 171 ? 17.666 1.467 -6.997 1.00 95.38 171 THR A N 1
ATOM 1279 C CA . THR A 1 171 ? 18.539 2.587 -7.363 1.00 95.38 171 THR A CA 1
ATOM 1280 C C . THR A 1 171 ? 18.071 3.187 -8.683 1.00 95.38 171 THR A C 1
ATOM 1282 O O . THR A 1 171 ? 18.029 2.472 -9.685 1.00 95.38 171 THR A O 1
ATOM 1285 N N . ALA A 1 172 ? 17.760 4.478 -8.729 1.00 94.50 172 ALA A N 1
ATOM 1286 C CA . ALA A 1 172 ? 17.504 5.173 -9.985 1.00 94.50 172 ALA A CA 1
ATOM 1287 C C . ALA A 1 172 ? 18.824 5.335 -10.760 1.00 94.50 172 ALA A C 1
ATOM 1289 O O . ALA A 1 172 ? 19.811 5.863 -10.253 1.00 94.50 172 ALA A O 1
ATOM 1290 N N . LEU A 1 173 ? 18.869 4.845 -11.996 1.00 94.06 173 LEU A N 1
ATOM 1291 C CA . LEU A 1 173 ? 20.041 4.923 -12.876 1.00 94.06 173 LEU A CA 1
ATOM 1292 C C . LEU A 1 173 ? 20.007 6.149 -13.798 1.00 94.06 173 LEU A C 1
ATOM 1294 O O . LEU A 1 173 ? 21.008 6.454 -14.444 1.00 94.06 173 LEU A O 1
ATOM 1298 N N . GLY A 1 174 ? 18.857 6.819 -13.874 1.00 90.50 174 GLY A N 1
ATOM 1299 C CA . GLY A 1 174 ? 18.595 7.957 -14.747 1.00 90.50 174 GLY A CA 1
ATOM 1300 C C . GLY A 1 174 ? 17.309 7.777 -15.549 1.00 90.50 174 GLY A C 1
ATOM 1301 O O . GLY A 1 174 ? 16.711 6.701 -15.578 1.00 90.50 174 GLY A O 1
ATOM 1302 N N . GLY A 1 175 ? 16.861 8.846 -16.197 1.00 88.50 175 GLY A N 1
ATOM 1303 C CA . GLY A 1 175 ? 15.596 8.841 -16.914 1.00 88.50 175 GLY A CA 1
ATOM 1304 C C . GLY A 1 175 ? 15.169 10.226 -17.368 1.00 88.50 175 GLY A C 1
ATOM 1305 O O . GLY A 1 175 ? 15.924 11.192 -17.288 1.00 88.50 175 GLY A O 1
ATOM 1306 N N . THR A 1 176 ? 13.941 10.295 -17.862 1.00 88.31 176 THR A N 1
ATOM 1307 C CA . THR A 1 176 ? 13.261 11.529 -18.262 1.00 88.31 176 THR A CA 1
ATOM 1308 C C . THR A 1 176 ? 12.126 11.909 -17.316 1.00 88.31 176 THR A C 1
ATOM 1310 O O . THR A 1 176 ? 11.596 13.010 -17.443 1.00 88.31 176 THR A O 1
ATOM 1313 N N . CYS A 1 177 ? 11.737 11.035 -16.380 1.00 84.62 177 CYS A N 1
ATOM 1314 C CA . CYS A 1 177 ? 10.777 11.405 -15.343 1.00 84.62 177 CYS A CA 1
ATOM 1315 C C . CYS A 1 177 ? 11.459 12.293 -14.298 1.00 84.62 177 CYS A C 1
ATOM 1317 O O . CYS A 1 177 ? 12.569 11.996 -13.864 1.00 84.62 177 CYS A O 1
ATOM 1319 N N . ALA A 1 178 ? 10.790 13.376 -13.900 1.00 77.38 178 ALA A N 1
ATOM 1320 C CA . ALA A 1 178 ? 11.347 14.367 -12.979 1.00 77.38 178 ALA A CA 1
ATOM 1321 C C . ALA A 1 178 ? 11.412 13.885 -11.518 1.00 77.38 178 ALA A C 1
ATOM 1323 O O . ALA A 1 178 ? 12.120 14.487 -10.719 1.00 77.38 178 ALA A O 1
ATOM 1324 N N . ASP A 1 179 ? 10.687 12.814 -11.183 1.00 79.38 179 ASP A N 1
ATOM 1325 C CA . ASP A 1 179 ? 10.499 12.358 -9.801 1.00 79.38 179 ASP A CA 1
ATOM 1326 C C . ASP A 1 179 ? 11.702 11.586 -9.228 1.00 79.38 179 ASP A C 1
ATOM 1328 O O . ASP A 1 179 ? 11.722 11.294 -8.035 1.00 79.38 179 ASP A O 1
ATOM 1332 N N . TYR A 1 180 ? 12.695 11.245 -10.061 1.00 82.81 180 TYR A N 1
ATOM 1333 C CA . TYR A 1 180 ? 13.846 10.428 -9.667 1.00 82.81 180 TYR A CA 1
ATOM 1334 C C . TYR A 1 180 ? 15.152 10.998 -10.224 1.00 82.81 180 TYR A C 1
ATOM 1336 O O . TYR A 1 180 ? 15.322 11.113 -11.442 1.00 82.81 180 TYR A O 1
ATOM 1344 N N . GLU A 1 181 ? 16.108 11.292 -9.347 1.00 86.94 181 GLU A N 1
ATOM 1345 C CA . GLU A 1 181 ? 17.456 11.691 -9.736 1.00 86.94 181 GLU A CA 1
ATOM 1346 C C . GLU A 1 181 ? 18.360 10.463 -9.911 1.00 86.94 181 GLU A C 1
ATOM 1348 O O . GLU A 1 181 ? 18.253 9.444 -9.228 1.00 86.94 181 GLU A O 1
ATOM 1353 N N . SER A 1 182 ? 19.288 10.539 -10.868 1.00 92.00 182 SER A N 1
ATOM 1354 C CA . SER A 1 182 ? 20.268 9.470 -11.066 1.00 92.00 182 SER A CA 1
ATOM 1355 C C . SER A 1 182 ? 21.141 9.319 -9.820 1.00 92.00 182 SER A C 1
ATOM 1357 O O . SER A 1 182 ? 21.902 10.223 -9.482 1.00 92.00 182 SER A O 1
ATOM 1359 N N . GLY A 1 183 ? 21.131 8.130 -9.226 1.00 90.00 183 GLY A N 1
ATOM 1360 C CA . GLY A 1 183 ? 21.861 7.809 -8.005 1.00 90.00 183 GLY A CA 1
ATOM 1361 C C . GLY A 1 183 ? 20.981 7.721 -6.762 1.00 90.00 183 GLY A C 1
ATOM 1362 O O . GLY A 1 183 ? 21.483 7.229 -5.753 1.00 90.00 183 GLY A O 1
ATOM 1363 N N . ASP A 1 184 ? 19.704 8.115 -6.835 1.00 90.44 184 ASP A N 1
ATOM 1364 C CA . ASP A 1 184 ? 18.762 7.918 -5.731 1.00 90.44 184 ASP A CA 1
ATOM 1365 C C . ASP A 1 184 ? 18.698 6.438 -5.362 1.00 90.44 184 ASP A C 1
ATOM 1367 O O . ASP A 1 184 ? 18.514 5.581 -6.230 1.00 90.44 184 ASP A O 1
ATOM 1371 N N . GLU A 1 185 ? 18.867 6.134 -4.077 1.00 92.62 185 GLU A N 1
ATOM 1372 C CA . GLU A 1 185 ? 18.841 4.775 -3.551 1.00 92.62 185 GLU A CA 1
ATOM 1373 C C . GLU A 1 185 ? 17.789 4.657 -2.449 1.00 92.62 185 GLU A C 1
ATOM 1375 O O . GLU A 1 185 ? 17.841 5.351 -1.435 1.00 92.62 185 GLU A O 1
ATOM 1380 N N . PHE A 1 186 ? 16.857 3.729 -2.643 1.00 92.00 186 PHE A N 1
ATOM 1381 C CA . PHE A 1 186 ? 15.758 3.437 -1.736 1.00 92.00 186 PHE A CA 1
ATOM 1382 C C . PHE A 1 186 ? 15.949 2.034 -1.172 1.00 92.00 186 PHE A C 1
ATOM 1384 O O . PHE A 1 186 ? 16.038 1.056 -1.921 1.00 92.00 186 PHE A O 1
ATOM 1391 N N . THR A 1 187 ? 16.008 1.923 0.153 1.00 92.25 187 THR A N 1
ATOM 1392 C CA . THR A 1 187 ? 16.013 0.624 0.834 1.00 92.25 187 THR A CA 1
ATOM 1393 C C . THR A 1 187 ? 14.600 0.306 1.281 1.00 92.25 187 THR A C 1
ATOM 1395 O O . THR A 1 187 ? 13.979 1.090 1.993 1.00 92.25 187 THR A O 1
ATOM 1398 N N . LEU A 1 188 ? 14.101 -0.843 0.849 1.00 91.75 188 LEU A N 1
ATOM 1399 C CA . LEU A 1 188 ? 12.721 -1.262 0.997 1.00 91.75 188 LEU A CA 1
ATOM 1400 C C . LEU A 1 188 ? 12.635 -2.502 1.882 1.00 91.75 188 LEU A 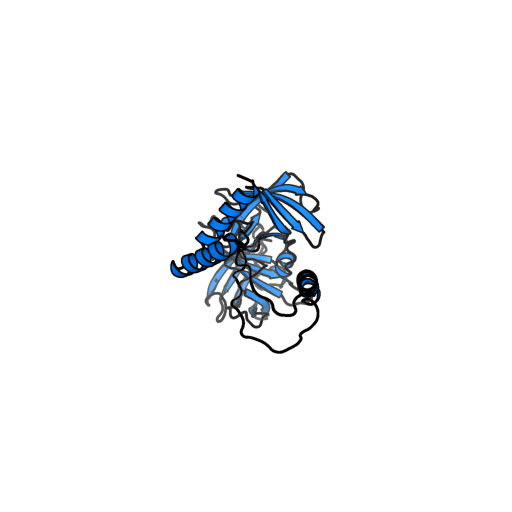C 1
ATOM 1402 O O . LEU A 1 188 ? 13.323 -3.496 1.649 1.00 91.75 188 LEU A O 1
ATOM 1406 N N . GLU A 1 189 ? 11.742 -2.463 2.860 1.00 88.56 189 GLU A N 1
ATOM 1407 C CA . GLU A 1 189 ? 11.362 -3.607 3.683 1.00 88.56 189 GLU A CA 1
ATOM 1408 C C . GLU A 1 189 ? 9.956 -4.069 3.293 1.00 88.56 189 GLU A C 1
ATOM 1410 O O . GLU A 1 189 ? 9.058 -3.248 3.092 1.00 88.56 189 GLU A O 1
ATOM 1415 N N . ARG A 1 190 ? 9.771 -5.385 3.157 1.00 87.38 190 ARG A N 1
ATOM 1416 C CA . ARG A 1 190 ? 8.498 -5.971 2.727 1.00 87.38 190 ARG A CA 1
ATOM 1417 C C . ARG A 1 190 ? 7.433 -5.777 3.804 1.00 87.38 190 ARG A C 1
ATOM 1419 O O . ARG A 1 190 ? 7.703 -5.993 4.980 1.00 87.38 190 ARG A O 1
ATOM 1426 N N . LEU A 1 191 ? 6.229 -5.411 3.381 1.00 83.56 191 LEU A N 1
ATOM 1427 C CA . LEU A 1 191 ? 5.029 -5.342 4.214 1.00 83.56 191 LEU A CA 1
ATOM 1428 C C . LEU A 1 191 ? 4.101 -6.523 3.911 1.00 83.56 191 LEU A C 1
ATOM 1430 O O . LEU A 1 191 ? 3.744 -7.256 4.828 1.00 83.56 191 LEU A O 1
ATOM 1434 N N . SER A 1 192 ? 3.784 -6.733 2.628 1.00 81.25 192 SER A N 1
ATOM 1435 C CA . SER A 1 192 ? 2.831 -7.748 2.154 1.00 81.25 192 SER A CA 1
ATOM 1436 C C . SER A 1 192 ? 3.311 -8.420 0.847 1.00 81.25 192 SER A C 1
ATOM 1438 O O . SER A 1 192 ? 4.022 -7.752 0.085 1.00 81.25 192 SER A O 1
ATOM 1440 N N . PRO A 1 193 ? 3.013 -9.714 0.581 1.00 72.00 193 PRO A N 1
ATOM 1441 C CA . PRO A 1 193 ? 2.450 -10.683 1.526 1.00 72.00 193 PRO A CA 1
ATOM 1442 C C . PRO A 1 193 ? 3.473 -11.057 2.603 1.00 72.00 193 PRO A C 1
ATOM 1444 O O . PRO A 1 193 ? 4.658 -11.207 2.306 1.00 72.00 193 PRO A O 1
ATOM 1447 N N . GLY A 1 194 ? 2.989 -11.179 3.846 1.00 64.25 194 GLY A N 1
ATOM 1448 C CA . GLY A 1 194 ? 3.642 -11.720 5.051 1.00 64.25 194 GLY A CA 1
ATOM 1449 C C . GLY A 1 194 ? 5.167 -11.572 5.199 1.00 64.25 194 GLY A C 1
ATOM 1450 O O . GLY A 1 194 ? 5.953 -12.216 4.508 1.00 64.25 194 GLY A O 1
ATOM 1451 N N . VAL A 1 195 ? 5.626 -10.845 6.223 1.00 58.72 195 VAL A N 1
ATOM 1452 C CA . VAL A 1 195 ? 7.056 -10.806 6.592 1.00 58.72 195 VAL A CA 1
ATOM 1453 C C . VAL A 1 195 ? 7.477 -12.159 7.208 1.00 58.72 195 VAL A C 1
ATOM 1455 O O . VAL A 1 195 ? 6.930 -12.529 8.249 1.00 58.72 195 VAL A O 1
ATOM 1458 N N . PRO A 1 196 ? 8.474 -12.901 6.667 1.00 49.19 196 PRO A N 1
ATOM 1459 C CA . PRO A 1 196 ? 8.835 -14.251 7.138 1.00 49.19 196 PRO A CA 1
ATOM 1460 C C . PRO A 1 196 ? 9.309 -14.369 8.596 1.00 49.19 196 PRO A C 1
ATOM 1462 O O . PRO A 1 196 ? 9.537 -15.472 9.082 1.00 49.19 196 PRO A O 1
ATOM 1465 N N . ARG A 1 197 ? 9.488 -13.256 9.304 1.00 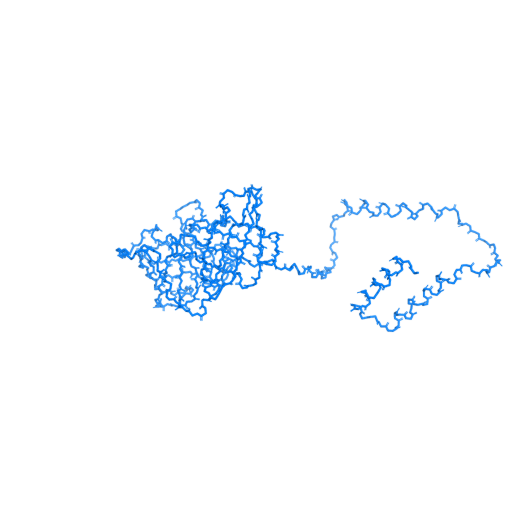47.19 197 ARG A N 1
ATOM 1466 C CA . ARG A 1 197 ? 9.654 -13.151 10.756 1.00 47.19 197 ARG A CA 1
ATOM 1467 C C . ARG A 1 197 ? 9.501 -11.676 11.076 1.00 47.19 197 ARG A C 1
ATOM 1469 O O . ARG A 1 197 ? 10.307 -10.885 10.598 1.00 47.19 197 ARG A O 1
ATOM 1476 N N . ALA A 1 198 ? 8.488 -11.326 11.862 1.00 44.16 198 ALA A N 1
ATOM 1477 C CA . ALA A 1 198 ? 8.266 -9.976 12.353 1.00 44.16 198 ALA A CA 1
ATOM 1478 C C . ALA A 1 198 ? 9.497 -9.487 13.139 1.00 44.16 198 ALA A C 1
ATOM 1480 O O . ALA A 1 198 ? 9.591 -9.658 14.355 1.00 44.16 198 ALA A O 1
ATOM 1481 N N . GLN A 1 199 ? 10.466 -8.871 12.460 1.00 50.19 199 GLN A N 1
ATOM 1482 C CA . GLN A 1 199 ? 11.158 -7.770 13.108 1.00 50.19 199 GLN A CA 1
ATOM 1483 C C . GLN A 1 199 ? 10.066 -6.749 13.403 1.00 50.19 199 GLN A C 1
ATOM 1485 O O . GLN A 1 199 ? 9.235 -6.469 12.539 1.00 50.19 199 GLN A O 1
ATOM 1490 N N . ALA A 1 200 ? 9.985 -6.295 14.652 1.00 58.12 200 ALA A N 1
ATOM 1491 C CA . ALA A 1 200 ? 8.981 -5.321 15.038 1.00 58.12 200 ALA A CA 1
ATOM 1492 C C . ALA A 1 200 ? 9.178 -4.088 14.153 1.00 58.12 200 ALA A C 1
ATOM 1494 O O . ALA A 1 200 ? 10.158 -3.358 14.321 1.00 58.12 200 ALA A O 1
ATOM 1495 N N . LEU A 1 201 ? 8.291 -3.894 13.172 1.00 67.75 201 LEU A N 1
ATOM 1496 C CA . LEU A 1 201 ? 8.310 -2.689 12.364 1.00 67.75 201 LEU A CA 1
ATOM 1497 C C . LEU A 1 201 ? 8.156 -1.526 13.339 1.00 67.75 201 LEU A C 1
ATOM 1499 O O . LEU A 1 201 ? 7.150 -1.416 14.032 1.00 67.75 201 LEU A O 1
ATOM 1503 N N . VAL A 1 202 ? 9.181 -0.687 13.451 1.00 68.44 202 VAL A N 1
ATOM 1504 C CA . VAL A 1 202 ? 9.095 0.494 14.307 1.00 68.44 202 VAL A CA 1
ATOM 1505 C C . VAL A 1 202 ? 8.190 1.511 13.603 1.00 68.44 202 VAL A C 1
ATOM 1507 O O . VAL A 1 202 ? 8.381 1.733 12.398 1.00 68.44 202 VAL A O 1
ATOM 1510 N N . PRO A 1 203 ? 7.206 2.109 14.303 1.00 66.25 203 PRO A N 1
ATOM 1511 C CA . PRO A 1 203 ? 6.404 3.190 13.750 1.00 66.25 203 PRO A CA 1
ATOM 1512 C C . PRO A 1 203 ? 7.283 4.351 13.286 1.00 66.25 203 PRO A C 1
ATOM 1514 O O . PRO A 1 203 ? 8.258 4.714 13.943 1.00 66.25 203 PRO A O 1
ATOM 1517 N N . ARG A 1 204 ? 6.927 4.957 12.150 1.00 68.81 204 ARG A N 1
ATOM 1518 C CA . ARG A 1 204 ? 7.650 6.121 11.620 1.00 68.81 204 ARG A CA 1
ATOM 1519 C C . ARG A 1 204 ? 7.457 7.356 12.494 1.00 68.81 204 ARG A C 1
ATOM 1521 O O . ARG A 1 204 ? 8.390 8.132 12.692 1.00 68.81 204 ARG A O 1
ATOM 1528 N N . PHE A 1 205 ? 6.229 7.566 12.951 1.00 66.56 205 PHE A N 1
ATOM 1529 C CA . PHE A 1 205 ? 5.868 8.728 13.744 1.00 66.56 205 PHE A CA 1
ATOM 1530 C C . PHE A 1 205 ? 6.131 8.452 15.226 1.00 66.56 205 PHE A C 1
ATOM 1532 O O . PHE A 1 205 ? 5.912 7.327 15.678 1.00 66.56 205 PHE A O 1
ATOM 1539 N N . PRO A 1 206 ? 6.581 9.455 16.001 1.00 66.38 206 PRO A N 1
ATOM 1540 C CA . PRO A 1 206 ? 6.638 9.315 17.446 1.00 66.38 206 PRO A CA 1
ATOM 1541 C C . PRO A 1 206 ? 5.227 9.084 17.991 1.00 66.38 206 PRO A C 1
ATOM 1543 O O . PRO A 1 206 ? 4.255 9.660 17.491 1.00 66.38 206 PRO A O 1
ATOM 1546 N N . GLU A 1 207 ? 5.118 8.259 19.029 1.00 68.31 207 GLU A N 1
ATOM 1547 C CA . GLU A 1 207 ? 3.856 8.085 19.741 1.00 68.31 207 GLU A CA 1
ATOM 1548 C C . GLU A 1 207 ? 3.423 9.437 20.322 1.00 68.31 207 GLU A C 1
ATOM 1550 O O . GLU A 1 207 ? 4.112 10.044 21.144 1.00 68.31 207 GLU A O 1
ATOM 1555 N N . GLY A 1 208 ? 2.303 9.947 19.814 1.00 63.94 208 GLY A N 1
ATOM 1556 C CA . GLY A 1 208 ? 1.686 11.177 20.292 1.00 63.94 208 GLY A CA 1
ATOM 1557 C C . GLY A 1 208 ? 0.673 10.915 21.403 1.00 63.94 208 GLY A C 1
ATOM 1558 O O . GLY A 1 208 ? 0.439 9.775 21.812 1.00 63.94 208 GLY A O 1
ATOM 1559 N N . GLU A 1 209 ? 0.013 11.982 21.853 1.00 63.75 209 GLU A N 1
ATOM 1560 C CA . GLU A 1 209 ? -1.133 11.843 22.748 1.00 63.75 209 GLU A CA 1
ATOM 1561 C C . GLU A 1 209 ? -2.204 10.966 22.086 1.00 63.75 209 GLU A C 1
ATOM 1563 O O . GLU A 1 209 ? -2.561 11.141 20.917 1.00 63.75 209 GLU A O 1
ATOM 1568 N N . THR A 1 210 ? -2.676 9.973 22.833 1.00 61.09 210 THR A N 1
ATOM 1569 C CA . THR A 1 210 ? -3.694 9.046 22.351 1.00 61.09 210 THR A CA 1
ATOM 1570 C C . THR A 1 210 ? -5.049 9.728 22.394 1.00 61.09 210 THR A C 1
ATOM 1572 O O . THR A 1 210 ? -5.504 10.138 23.460 1.00 61.09 210 THR A O 1
ATOM 1575 N N . VAL A 1 211 ? -5.713 9.826 21.245 1.00 60.38 211 VAL A N 1
ATOM 1576 C CA . VAL A 1 211 ? -7.024 10.468 21.153 1.00 60.38 211 VAL A CA 1
ATOM 1577 C C . VAL A 1 211 ? -8.106 9.394 21.113 1.00 60.38 211 VAL A C 1
ATOM 1579 O O . VAL A 1 211 ? -8.150 8.551 20.215 1.00 60.38 211 VAL A O 1
ATOM 1582 N N . VAL A 1 212 ? -9.003 9.432 22.101 1.00 54.41 212 VAL A N 1
ATOM 1583 C CA . VAL A 1 212 ? -10.182 8.558 22.166 1.00 54.41 212 VAL A CA 1
ATOM 1584 C C . VAL A 1 212 ? -11.374 9.294 21.550 1.00 54.41 212 VAL A C 1
ATOM 1586 O O . VAL A 1 212 ? -11.937 10.206 22.157 1.00 54.41 212 VAL A O 1
ATOM 1589 N N . GLY A 1 213 ? -11.784 8.875 20.352 1.00 53.16 213 GLY A N 1
ATOM 1590 C CA . GLY A 1 213 ? -12.809 9.545 19.546 1.00 53.16 213 GLY A CA 1
ATOM 1591 C C . GLY A 1 213 ? -12.172 10.385 18.444 1.00 53.16 213 GLY A C 1
ATOM 1592 O O . GLY A 1 213 ? -11.547 11.408 18.705 1.00 53.16 213 GLY A O 1
ATOM 1593 N N . LEU A 1 214 ? -12.292 9.913 17.205 1.00 59.38 214 LEU A N 1
ATOM 1594 C CA . LEU A 1 214 ? -11.418 10.348 16.123 1.00 59.38 214 LEU A CA 1
ATOM 1595 C C . LEU A 1 214 ? -12.126 11.333 15.189 1.00 59.38 214 LEU A C 1
ATOM 1597 O O . LEU A 1 214 ? -13.145 10.974 14.593 1.00 59.38 214 LEU A O 1
ATOM 1601 N N . PRO A 1 215 ? -11.591 12.548 14.972 1.00 62.44 215 PRO A N 1
ATOM 1602 C CA . PRO A 1 215 ? -11.826 13.221 13.705 1.00 62.44 215 PRO A CA 1
ATOM 1603 C C . PRO A 1 215 ? -11.317 12.321 12.569 1.00 62.44 215 PRO A C 1
ATOM 1605 O O . PRO A 1 215 ? -10.281 11.669 12.691 1.00 62.44 215 PRO A O 1
ATOM 1608 N N . THR A 1 216 ? -12.034 12.306 11.446 1.00 66.56 216 THR A N 1
ATOM 1609 C CA . THR A 1 216 ? -11.702 11.503 10.253 1.00 66.56 216 THR A CA 1
ATOM 1610 C C . THR A 1 216 ? -10.270 11.717 9.750 1.00 66.56 216 THR A C 1
ATOM 1612 O O . THR A 1 216 ? -9.701 10.825 9.134 1.00 66.56 216 THR A O 1
ATOM 1615 N N . SER A 1 217 ? -9.658 12.860 10.071 1.00 68.69 217 SER A N 1
ATOM 1616 C CA . SER A 1 217 ? -8.260 13.185 9.773 1.00 68.69 217 SER A CA 1
ATOM 1617 C C . SER A 1 217 ? -7.228 12.312 10.493 1.00 68.69 217 SER A C 1
ATOM 1619 O O . SER A 1 217 ? -6.105 12.211 10.018 1.00 68.69 217 SER A O 1
ATOM 1621 N N . LEU A 1 218 ? -7.564 11.720 11.643 1.00 74.31 218 LEU A N 1
ATOM 1622 C CA . LEU A 1 218 ? -6.653 10.819 12.362 1.00 74.31 218 LEU A CA 1
ATOM 1623 C C . LEU A 1 218 ? -6.710 9.382 11.841 1.00 74.31 218 LEU A C 1
ATOM 1625 O O . LEU A 1 218 ? -5.800 8.616 12.127 1.00 74.31 218 LEU A O 1
ATOM 1629 N N . LEU A 1 219 ? -7.759 9.035 11.092 1.00 82.25 219 LEU A N 1
ATOM 1630 C CA . LEU A 1 219 ? -7.886 7.743 10.419 1.00 82.25 219 LEU A CA 1
ATOM 1631 C C . LEU A 1 219 ? -7.235 7.754 9.037 1.00 82.25 219 LEU A C 1
ATOM 1633 O O . LEU A 1 219 ? -6.813 6.704 8.573 1.00 82.25 219 LEU A O 1
ATOM 1637 N N . ASP A 1 220 ? -7.163 8.920 8.392 1.00 86.12 220 ASP A N 1
ATOM 1638 C CA . ASP A 1 220 ? -6.502 9.090 7.098 1.00 86.12 220 ASP A CA 1
ATOM 1639 C C . ASP A 1 220 ? -5.030 8.662 7.196 1.00 86.12 220 ASP A C 1
ATOM 1641 O O . ASP A 1 220 ? -4.276 9.207 8.010 1.00 86.12 220 ASP A O 1
ATOM 1645 N N . GLY A 1 221 ? -4.646 7.654 6.416 1.00 88.62 221 GLY A N 1
ATOM 1646 C CA . GLY A 1 221 ? -3.329 7.036 6.444 1.00 88.62 221 GLY A CA 1
ATOM 1647 C C . GLY A 1 221 ? -3.317 5.617 5.876 1.00 88.62 221 GLY A C 1
ATOM 1648 O O . GLY A 1 221 ? -4.351 4.981 5.662 1.00 88.62 221 GLY A O 1
ATOM 1649 N N . THR A 1 222 ? -2.107 5.121 5.645 1.00 89.06 222 THR A N 1
ATOM 1650 C CA . THR A 1 222 ? -1.821 3.718 5.322 1.00 89.06 222 THR A CA 1
ATOM 1651 C C . THR A 1 222 ? -1.398 3.018 6.607 1.00 89.06 222 THR A C 1
ATOM 1653 O O . THR A 1 222 ? -0.430 3.427 7.253 1.00 89.06 222 THR A O 1
ATOM 1656 N N . TRP A 1 223 ? -2.127 1.978 6.989 1.00 91.06 223 TRP A N 1
ATOM 1657 C CA . TRP A 1 223 ? -1.995 1.282 8.263 1.00 91.06 223 TRP A CA 1
ATOM 1658 C C . TRP A 1 223 ? -1.589 -0.167 8.033 1.00 91.06 223 TRP A C 1
ATOM 1660 O O . TRP A 1 223 ? -2.237 -0.874 7.276 1.00 91.06 223 TRP A O 1
ATOM 1670 N N . PHE A 1 224 ? -0.550 -0.637 8.710 1.00 90.06 224 PHE A N 1
ATOM 1671 C CA . PHE A 1 224 ? -0.071 -2.013 8.607 1.00 90.06 224 PHE A CA 1
ATOM 1672 C C . PHE A 1 224 ? -0.343 -2.786 9.893 1.00 90.06 224 PHE A C 1
ATOM 1674 O O . PHE A 1 224 ? -0.021 -2.296 10.975 1.00 90.06 224 PHE A O 1
ATOM 1681 N N . HIS A 1 225 ? -0.889 -3.995 9.789 1.00 89.44 225 HIS A N 1
ATOM 1682 C CA . HIS A 1 225 ? -1.076 -4.905 10.914 1.00 89.44 225 HIS A CA 1
ATOM 1683 C C . HIS A 1 225 ? 0.030 -5.973 10.936 1.00 89.44 225 HIS A C 1
ATOM 1685 O O . HIS A 1 225 ? -0.010 -6.905 10.132 1.00 89.44 225 HIS A O 1
ATOM 1691 N N . PRO A 1 226 ? 1.000 -5.902 11.869 1.00 84.56 226 PRO A N 1
ATOM 1692 C CA . PRO A 1 226 ? 2.167 -6.786 11.851 1.00 84.56 226 PRO A CA 1
ATOM 1693 C C . PRO A 1 226 ? 1.865 -8.271 12.013 1.00 84.56 226 PRO A C 1
ATOM 1695 O O . PRO A 1 226 ? 2.624 -9.097 11.515 1.00 84.56 226 PRO A O 1
ATOM 1698 N N . GLU A 1 227 ? 0.791 -8.619 12.724 1.00 83.62 227 GLU A N 1
ATOM 1699 C CA . GLU A 1 227 ? 0.479 -10.021 13.010 1.00 83.62 227 GLU A CA 1
ATOM 1700 C C . GLU A 1 227 ? -0.148 -10.737 11.810 1.00 83.62 227 GLU A C 1
ATOM 1702 O O . GLU A 1 227 ? 0.111 -11.923 11.622 1.00 83.62 227 GLU A O 1
ATOM 1707 N N . SER A 1 228 ? -0.953 -10.038 10.999 1.00 82.00 228 SER A N 1
ATOM 1708 C CA . SER A 1 228 ? -1.562 -10.622 9.793 1.00 82.00 228 SER A CA 1
ATOM 1709 C C . SER A 1 228 ? -0.811 -10.292 8.507 1.00 82.00 228 SER A C 1
ATOM 1711 O O . SER A 1 228 ? -1.006 -10.981 7.517 1.00 82.00 228 SER A O 1
ATOM 1713 N N . GLY A 1 229 ? 0.035 -9.258 8.503 1.00 81.81 229 GLY A N 1
ATOM 1714 C CA . GLY A 1 229 ? 0.655 -8.736 7.283 1.00 81.81 229 GLY A CA 1
ATOM 1715 C C . GLY A 1 229 ? -0.265 -7.828 6.458 1.00 81.81 229 GLY A C 1
ATOM 1716 O O . GLY A 1 229 ? 0.155 -7.342 5.415 1.00 81.81 229 GLY A O 1
ATOM 1717 N N . SER A 1 230 ? -1.487 -7.566 6.927 1.00 87.00 230 SER A N 1
ATOM 1718 C CA . SER A 1 230 ? -2.486 -6.806 6.171 1.00 87.00 230 SER A CA 1
ATOM 1719 C C . SER A 1 230 ? -2.202 -5.305 6.178 1.00 87.00 230 SER A C 1
ATOM 1721 O O . SER A 1 230 ? -1.762 -4.737 7.185 1.00 87.00 230 SER A O 1
ATOM 1723 N N . VAL A 1 231 ? -2.540 -4.644 5.077 1.00 88.25 231 VAL A N 1
ATOM 1724 C CA . VAL A 1 231 ? -2.488 -3.197 4.897 1.00 88.25 231 VAL A CA 1
ATOM 1725 C C . VAL A 1 231 ? -3.903 -2.650 4.731 1.00 88.25 231 VAL A C 1
ATOM 1727 O O . VAL A 1 231 ? -4.647 -3.032 3.838 1.00 88.25 231 VAL A O 1
ATOM 1730 N N . LEU A 1 232 ? -4.275 -1.717 5.602 1.00 90.56 232 LEU A N 1
ATOM 1731 C CA . LEU A 1 232 ? -5.521 -0.966 5.557 1.00 90.56 232 LEU A CA 1
ATOM 1732 C C . LEU A 1 232 ? -5.212 0.485 5.191 1.00 90.56 232 LEU A C 1
ATOM 1734 O O . LEU A 1 232 ? -4.608 1.222 5.967 1.00 90.56 232 LEU A O 1
ATOM 1738 N N . VAL A 1 233 ? -5.656 0.923 4.024 1.00 89.56 233 VAL A N 1
ATOM 1739 C CA . VAL A 1 233 ? -5.531 2.310 3.575 1.00 89.56 233 VAL A CA 1
ATOM 1740 C C . VAL A 1 233 ? -6.859 3.010 3.766 1.00 89.56 233 VAL A C 1
ATOM 1742 O O . VAL A 1 233 ? -7.886 2.538 3.289 1.00 89.56 233 VAL A O 1
ATOM 1745 N N . ILE A 1 234 ? -6.847 4.142 4.462 1.00 89.75 234 ILE A N 1
ATOM 1746 C CA . ILE A 1 234 ? -8.025 4.965 4.730 1.00 89.75 234 ILE A CA 1
ATOM 1747 C C . ILE A 1 234 ? -7.720 6.386 4.283 1.00 89.75 234 ILE A C 1
ATOM 1749 O O . ILE A 1 234 ? -6.648 6.913 4.551 1.00 89.75 234 ILE A O 1
ATOM 1753 N N . GLY A 1 235 ? -8.675 7.042 3.640 1.00 86.00 235 GLY A N 1
ATOM 1754 C CA . GLY A 1 235 ? -8.494 8.421 3.204 1.00 86.00 235 GLY A CA 1
ATOM 1755 C C . GLY A 1 235 ? -9.691 8.925 2.424 1.00 86.00 235 GLY A C 1
ATOM 1756 O O . GLY A 1 235 ? -10.719 8.254 2.316 1.00 86.00 235 GLY A O 1
ATOM 1757 N N . ARG A 1 236 ? -9.583 10.132 1.878 1.00 76.75 236 ARG A N 1
ATOM 1758 C CA . ARG A 1 236 ? -10.616 10.691 0.997 1.00 76.75 236 ARG A CA 1
ATOM 1759 C C . ARG A 1 236 ? -10.320 10.288 -0.441 1.00 76.75 236 ARG A C 1
ATOM 1761 O O . ARG A 1 236 ? -9.658 11.026 -1.158 1.00 76.75 236 ARG A O 1
ATOM 1768 N N . GLY A 1 237 ? -10.806 9.122 -0.856 1.00 56.75 237 GLY A N 1
ATOM 1769 C CA . GLY A 1 237 ? -10.534 8.596 -2.193 1.00 56.75 237 GLY A CA 1
ATOM 1770 C C . GLY A 1 237 ? -11.107 9.443 -3.331 1.00 56.75 237 GLY A C 1
ATOM 1771 O O . GLY A 1 237 ? -10.533 9.435 -4.405 1.00 56.75 237 GLY A O 1
ATOM 1772 N N . HIS A 1 238 ? -12.216 10.169 -3.133 1.00 53.03 238 HIS A N 1
ATOM 1773 C CA . HIS A 1 238 ? -12.839 11.048 -4.139 1.00 53.03 238 HIS A CA 1
ATOM 1774 C C . HIS A 1 238 ? -13.514 12.263 -3.468 1.00 53.03 238 HIS A C 1
ATOM 1776 O O . HIS A 1 238 ? -13.716 12.281 -2.252 1.00 53.03 238 HIS A O 1
ATOM 1782 N N . THR A 1 239 ? -13.882 13.289 -4.251 1.00 41.97 239 THR A N 1
ATOM 1783 C CA . THR A 1 239 ? -14.556 14.514 -3.774 1.00 41.97 239 THR A CA 1
ATOM 1784 C C . THR A 1 239 ? -15.767 14.197 -2.885 1.00 41.97 239 THR A C 1
ATOM 1786 O O . THR A 1 239 ? -16.759 13.648 -3.360 1.00 41.97 239 THR A O 1
ATOM 1789 N N . GLY A 1 240 ? -15.706 14.557 -1.600 1.00 50.66 240 GLY A N 1
ATOM 1790 C CA . GLY A 1 240 ? -16.781 14.312 -0.637 1.00 50.66 240 GLY A CA 1
ATOM 1791 C C . GLY A 1 240 ? -16.304 14.308 0.818 1.00 50.66 240 GLY A C 1
ATOM 1792 O O . GLY A 1 240 ? -15.128 14.517 1.110 1.00 50.66 240 GLY A O 1
ATOM 1793 N N . SER A 1 241 ? -17.238 14.090 1.747 1.00 57.16 241 SER A N 1
ATOM 1794 C CA . SER A 1 241 ? -16.979 13.991 3.195 1.00 57.16 241 SER A CA 1
ATOM 1795 C C . SER A 1 241 ? -16.799 12.553 3.699 1.00 57.16 241 SER A C 1
ATOM 1797 O O . SER A 1 241 ? -16.490 12.360 4.873 1.00 57.16 241 SER A O 1
ATOM 1799 N N . SER A 1 242 ? -17.014 11.551 2.841 1.00 71.12 242 SER A N 1
ATOM 1800 C CA . SER A 1 242 ? -16.945 10.132 3.210 1.00 71.12 242 SER A CA 1
ATOM 1801 C C . SER A 1 242 ? -15.521 9.599 3.064 1.00 71.12 242 SER A C 1
ATOM 1803 O O . SER A 1 242 ? -14.854 9.890 2.073 1.00 71.12 242 SER A O 1
ATOM 1805 N N . LEU A 1 243 ? -15.063 8.822 4.048 1.00 84.44 243 LEU A N 1
ATOM 1806 C CA . LEU A 1 243 ? -13.790 8.111 3.955 1.00 84.44 243 LEU A CA 1
ATOM 1807 C C . LEU A 1 243 ? -13.966 6.877 3.072 1.00 84.44 243 LEU A C 1
ATOM 1809 O O . LEU A 1 243 ? -14.982 6.189 3.152 1.00 84.44 243 LEU A O 1
ATOM 1813 N N . THR A 1 244 ? -12.973 6.582 2.252 1.00 86.88 244 THR A N 1
ATOM 1814 C CA . THR A 1 244 ? -12.856 5.325 1.515 1.00 86.88 244 THR A CA 1
ATOM 1815 C C . THR A 1 244 ? -11.812 4.444 2.174 1.00 86.88 244 THR A C 1
ATOM 1817 O O . THR A 1 244 ? -10.923 4.950 2.864 1.00 86.88 244 THR A O 1
ATOM 1820 N N . TYR A 1 245 ? -11.913 3.142 1.940 1.00 88.06 245 TYR A N 1
ATOM 1821 C CA . TYR A 1 245 ? -10.891 2.195 2.348 1.00 88.06 245 TYR A CA 1
ATOM 1822 C C . TYR A 1 245 ? -10.483 1.259 1.223 1.00 88.06 245 TYR A C 1
ATOM 1824 O O . TYR A 1 245 ? -11.291 0.943 0.347 1.00 88.06 245 TYR A O 1
ATOM 1832 N N . VAL A 1 246 ? -9.244 0.800 1.333 1.00 87.75 246 VAL A N 1
ATOM 1833 C CA . VAL A 1 246 ? -8.708 -0.399 0.700 1.00 87.75 246 VAL A CA 1
ATOM 1834 C C . VAL A 1 246 ? -8.117 -1.259 1.812 1.00 87.75 246 VAL A C 1
ATOM 1836 O O . VAL A 1 246 ? -7.403 -0.740 2.665 1.00 87.75 246 VAL A O 1
ATOM 1839 N N . LEU A 1 247 ? -8.450 -2.541 1.838 1.00 87.88 247 LEU A N 1
ATOM 1840 C CA . LEU A 1 247 ? -7.822 -3.544 2.686 1.00 87.88 247 LEU A CA 1
ATOM 1841 C C . LEU A 1 247 ? -7.215 -4.593 1.756 1.00 87.88 247 LEU A C 1
ATOM 1843 O O . LEU A 1 247 ? -7.918 -5.089 0.883 1.00 87.88 247 LEU A O 1
ATOM 1847 N N . ASP A 1 248 ? -5.932 -4.854 1.961 1.00 83.94 248 ASP A N 1
ATOM 1848 C CA . ASP A 1 248 ? -5.086 -5.748 1.173 1.00 83.94 248 ASP A CA 1
ATOM 1849 C C . ASP A 1 248 ? -4.331 -6.662 2.153 1.00 83.94 248 ASP A C 1
ATOM 1851 O O . ASP A 1 248 ? -3.708 -6.171 3.105 1.00 83.94 248 ASP A O 1
ATOM 1855 N N . ASP A 1 249 ? -4.438 -7.976 1.996 1.00 77.25 249 ASP A N 1
ATOM 1856 C CA . ASP A 1 249 ? -3.747 -8.972 2.814 1.00 77.25 249 ASP A CA 1
ATOM 1857 C C . ASP A 1 249 ? -2.729 -9.834 2.054 1.00 77.25 249 ASP A C 1
ATOM 1859 O O . ASP A 1 249 ? -1.881 -10.467 2.701 1.00 77.25 249 ASP A O 1
ATOM 1863 N N . ASP A 1 250 ? -2.717 -9.771 0.723 1.00 72.69 250 ASP A N 1
ATOM 1864 C CA . ASP A 1 250 ? -1.841 -10.567 -0.136 1.00 72.69 250 ASP A CA 1
ATOM 1865 C C . ASP A 1 250 ? -0.774 -9.743 -0.887 1.00 72.69 250 ASP A C 1
ATOM 1867 O O . ASP A 1 250 ? 0.190 -10.297 -1.424 1.00 72.69 250 ASP A O 1
ATOM 1871 N N . GLY A 1 251 ? -0.864 -8.415 -0.817 1.00 70.19 251 GLY A N 1
ATOM 1872 C CA . GLY A 1 251 ? 0.121 -7.466 -1.315 1.00 70.19 251 GLY A CA 1
ATOM 1873 C C . GLY A 1 251 ? -0.067 -7.064 -2.772 1.00 70.19 251 GLY A C 1
ATOM 1874 O O . GLY A 1 251 ? 0.837 -6.421 -3.321 1.00 70.19 251 GLY A O 1
ATOM 1875 N N . ASP A 1 252 ? -1.182 -7.410 -3.410 1.00 67.25 252 ASP A N 1
ATOM 1876 C CA . ASP A 1 252 ? -1.525 -6.940 -4.757 1.00 67.25 252 ASP A CA 1
ATOM 1877 C C . ASP A 1 252 ? -1.803 -5.422 -4.825 1.00 67.25 252 ASP A C 1
ATOM 1879 O O . ASP A 1 252 ? -1.689 -4.781 -5.881 1.00 67.25 252 ASP A O 1
ATOM 1883 N N . GLY A 1 253 ? -2.005 -4.805 -3.665 1.00 68.31 253 GLY A N 1
ATOM 1884 C CA . GLY A 1 253 ? -1.997 -3.380 -3.411 1.00 68.31 253 GLY A CA 1
ATOM 1885 C C . GLY A 1 253 ? -3.195 -2.614 -3.987 1.00 68.31 253 GLY A C 1
ATOM 1886 O O . GLY A 1 253 ? -4.327 -3.074 -4.003 1.00 68.31 253 GLY A O 1
ATOM 1887 N N . ALA A 1 254 ? -2.988 -1.373 -4.443 1.00 65.06 254 ALA A N 1
ATOM 1888 C CA . ALA A 1 254 ? -4.072 -0.525 -4.969 1.00 65.06 254 ALA A CA 1
ATOM 1889 C C . ALA A 1 254 ? -4.640 -0.993 -6.324 1.00 65.06 254 ALA A C 1
ATOM 1891 O O . ALA A 1 254 ? -5.632 -0.442 -6.806 1.00 65.06 254 ALA A O 1
ATOM 1892 N N . THR A 1 255 ? -3.979 -1.957 -6.962 1.00 63.94 255 THR A N 1
ATOM 1893 C CA . THR A 1 255 ? -4.268 -2.388 -8.330 1.00 63.94 255 THR A CA 1
ATOM 1894 C C . THR A 1 255 ? -5.403 -3.400 -8.380 1.00 63.94 255 THR A C 1
ATOM 1896 O O . THR A 1 255 ? -6.274 -3.254 -9.240 1.00 63.94 255 THR A O 1
ATOM 1899 N N . ASP A 1 256 ? -5.413 -4.365 -7.462 1.00 68.94 256 ASP A N 1
ATOM 1900 C CA . ASP A 1 256 ? -6.458 -5.387 -7.363 1.00 68.94 256 ASP A CA 1
ATOM 1901 C C . ASP A 1 256 ? -6.884 -5.651 -5.909 1.00 68.94 256 ASP A C 1
ATOM 1903 O O . ASP A 1 256 ? -7.003 -6.790 -5.506 1.00 68.94 256 ASP A O 1
ATOM 1907 N N . PRO A 1 257 ? -7.147 -4.612 -5.098 1.00 69.81 257 PRO A N 1
ATOM 1908 C CA . PRO A 1 257 ? -7.287 -4.797 -3.660 1.00 69.81 257 PRO A CA 1
ATOM 1909 C C . PRO A 1 257 ? -8.380 -5.801 -3.289 1.00 69.81 257 PRO A C 1
ATOM 1911 O O . PRO A 1 257 ? -9.523 -5.639 -3.738 1.00 69.81 257 PRO A O 1
ATOM 1914 N N . ASP A 1 258 ? -8.073 -6.709 -2.355 1.00 74.19 258 ASP A N 1
ATOM 1915 C CA . ASP A 1 258 ? -9.011 -7.713 -1.830 1.00 74.19 258 ASP A CA 1
ATOM 1916 C C . ASP A 1 258 ? -10.379 -7.114 -1.499 1.00 74.19 258 ASP A C 1
ATOM 1918 O O . ASP A 1 258 ? -11.444 -7.627 -1.874 1.00 74.19 258 ASP A O 1
ATOM 1922 N N . HIS A 1 259 ? -10.363 -6.002 -0.756 1.00 84.19 259 HIS A N 1
ATOM 1923 C CA . HIS A 1 259 ? -11.562 -5.305 -0.328 1.00 84.19 259 HIS A CA 1
ATOM 1924 C C . HIS A 1 259 ? -11.421 -3.795 -0.492 1.00 84.19 259 HIS A C 1
ATOM 1926 O O . HIS A 1 259 ? -10.459 -3.169 -0.048 1.00 84.19 259 HIS A O 1
ATOM 1932 N N . ARG A 1 260 ? -12.464 -3.167 -1.036 1.00 86.25 260 ARG A N 1
ATOM 1933 C CA . ARG A 1 260 ? -12.567 -1.710 -1.141 1.00 86.25 260 ARG A CA 1
ATOM 1934 C C . ARG A 1 260 ? -13.960 -1.217 -0.815 1.00 86.25 260 ARG A C 1
ATOM 1936 O O . ARG A 1 260 ? -14.959 -1.912 -1.002 1.00 86.25 260 ARG A O 1
ATOM 1943 N N . GLY A 1 261 ? -14.052 0.025 -0.367 1.00 86.94 261 GLY A N 1
ATOM 1944 C CA . GLY A 1 261 ? -15.355 0.620 -0.139 1.00 86.94 261 GLY A CA 1
ATOM 1945 C C . GLY A 1 261 ? -15.337 1.936 0.605 1.00 86.94 261 GLY A C 1
ATOM 1946 O O . GLY A 1 261 ? -14.383 2.706 0.547 1.00 86.94 261 GLY A O 1
ATOM 1947 N N . VAL A 1 262 ? -16.435 2.196 1.306 1.00 87.94 262 VAL A N 1
ATOM 1948 C CA . VAL A 1 262 ? -16.658 3.407 2.095 1.00 87.94 262 VAL A CA 1
ATOM 1949 C C . VAL A 1 262 ? -16.623 3.055 3.578 1.00 87.94 262 VAL A C 1
ATOM 1951 O O . VAL A 1 262 ? -17.247 2.082 3.999 1.00 87.94 262 VAL A O 1
ATOM 1954 N N . LEU A 1 263 ? -15.925 3.862 4.373 1.00 87.94 263 LEU A N 1
ATOM 1955 C CA . LEU A 1 263 ? -15.963 3.825 5.831 1.00 87.94 263 LEU A CA 1
ATOM 1956 C C . LEU A 1 263 ? -16.861 4.938 6.357 1.00 87.94 263 LEU A C 1
ATOM 1958 O O . LEU A 1 263 ? -16.699 6.115 6.031 1.00 87.94 263 LEU A O 1
ATOM 1962 N N . THR A 1 264 ? -17.781 4.557 7.236 1.00 86.44 264 THR A N 1
ATOM 1963 C CA . THR A 1 264 ? -18.590 5.488 8.020 1.00 86.44 264 THR A CA 1
ATOM 1964 C C . THR A 1 264 ? -18.127 5.454 9.468 1.00 86.44 264 THR A C 1
ATOM 1966 O O . THR A 1 264 ? -18.112 4.392 10.087 1.00 86.44 264 THR A O 1
ATOM 1969 N N . VAL A 1 265 ? -17.772 6.619 10.013 1.00 84.44 265 VAL A N 1
ATOM 1970 C CA . VAL A 1 265 ? -17.536 6.789 11.451 1.00 84.44 265 VAL A CA 1
ATOM 1971 C C . VAL A 1 265 ? -18.866 7.160 12.098 1.00 84.44 265 VAL A C 1
ATOM 1973 O O . VAL A 1 265 ? -19.467 8.183 11.768 1.00 84.44 265 VAL A O 1
ATOM 1976 N N . MET A 1 266 ? -19.348 6.300 12.982 1.00 84.88 266 MET A N 1
ATOM 1977 C CA . MET A 1 266 ? -20.636 6.437 13.651 1.00 84.88 266 MET A CA 1
ATOM 1978 C C . MET A 1 266 ? -20.535 7.376 14.862 1.00 84.88 266 MET A C 1
ATOM 1980 O O . MET A 1 266 ? -19.453 7.636 15.389 1.00 84.88 266 MET A O 1
ATOM 1984 N N . LEU A 1 267 ? -21.679 7.871 15.347 1.00 80.88 267 LEU A N 1
ATOM 1985 C CA . LEU A 1 267 ? -21.732 8.746 16.531 1.00 80.88 267 LEU A CA 1
ATOM 1986 C C . LEU A 1 267 ? -21.270 8.045 17.819 1.00 80.88 267 LEU A C 1
ATOM 1988 O O . LEU A 1 267 ? -20.733 8.696 18.713 1.00 80.88 267 LEU A O 1
ATOM 1992 N N . ASP A 1 268 ? -21.451 6.725 17.898 1.00 81.44 268 ASP A N 1
ATOM 1993 C CA . ASP A 1 268 ? -20.940 5.873 18.980 1.00 81.44 268 ASP A CA 1
ATOM 1994 C C . ASP A 1 268 ? -19.439 5.561 18.841 1.00 81.44 268 ASP A C 1
ATOM 1996 O O . ASP A 1 268 ? -18.893 4.814 19.648 1.00 81.44 268 ASP A O 1
ATOM 2000 N N . ARG A 1 269 ? -18.769 6.174 17.853 1.00 76.06 269 ARG A N 1
ATOM 2001 C CA . ARG A 1 269 ? -17.349 6.010 17.505 1.00 76.06 269 ARG A CA 1
ATOM 2002 C C . ARG A 1 269 ? -17.000 4.656 16.889 1.00 76.06 269 ARG A C 1
ATOM 2004 O O . ARG A 1 269 ? -15.823 4.417 16.622 1.00 76.06 269 ARG A O 1
ATOM 2011 N N . SER A 1 270 ? -17.988 3.808 16.611 1.00 87.00 270 SER A N 1
ATOM 2012 C CA . SER A 1 270 ? -17.764 2.611 15.808 1.00 87.00 270 SER A CA 1
ATOM 2013 C C . SER A 1 270 ? -17.460 2.985 14.355 1.00 87.00 270 SER A C 1
ATOM 2015 O O . SER A 1 270 ? -17.887 4.028 13.850 1.00 87.00 270 SER A O 1
ATOM 2017 N N . ILE A 1 271 ? -16.708 2.129 13.668 1.00 88.50 271 ILE A N 1
ATOM 2018 C CA . ILE A 1 271 ? -16.446 2.255 12.235 1.00 88.50 271 ILE A CA 1
ATOM 2019 C C . ILE A 1 271 ? -17.189 1.149 11.505 1.00 88.50 271 ILE A C 1
ATOM 2021 O O . ILE A 1 271 ? -17.093 -0.025 11.868 1.00 88.50 271 ILE A O 1
ATOM 2025 N N . ARG A 1 272 ? -17.919 1.541 10.460 1.00 89.75 272 ARG A N 1
ATOM 2026 C CA . ARG A 1 272 ? -18.712 0.654 9.613 1.00 89.75 272 ARG A CA 1
ATOM 2027 C C . ARG A 1 272 ? -18.253 0.768 8.166 1.00 89.75 272 ARG A C 1
ATOM 2029 O O . ARG A 1 272 ? -18.496 1.785 7.515 1.00 89.75 272 ARG A O 1
ATOM 2036 N N . GLY A 1 273 ? -17.588 -0.268 7.672 1.00 88.62 273 GLY A N 1
ATOM 2037 C CA . GLY A 1 273 ? -17.231 -0.418 6.269 1.00 88.62 273 GLY A CA 1
ATOM 2038 C C . GLY A 1 273 ? -18.403 -0.928 5.438 1.00 88.62 273 GLY A C 1
ATOM 2039 O O . GLY A 1 273 ? -19.213 -1.736 5.891 1.00 88.62 273 GLY A O 1
ATOM 2040 N N . ARG A 1 274 ? -18.498 -0.468 4.197 1.00 87.38 274 ARG A N 1
ATOM 2041 C CA . ARG A 1 274 ? -19.404 -1.013 3.186 1.00 87.38 274 ARG A CA 1
ATOM 2042 C C . ARG A 1 274 ? -18.656 -1.119 1.869 1.00 87.38 274 ARG A C 1
ATOM 2044 O O . ARG A 1 274 ? -18.060 -0.132 1.451 1.00 87.38 274 ARG A O 1
ATOM 2051 N N . ALA A 1 275 ? -18.708 -2.280 1.224 1.00 82.69 275 ALA A N 1
ATOM 2052 C CA . ALA A 1 275 ? -18.117 -2.468 -0.097 1.00 82.69 275 ALA A CA 1
ATOM 2053 C C . ALA A 1 275 ? -18.734 -1.513 -1.138 1.00 82.69 275 ALA A C 1
ATOM 2055 O O . ALA A 1 275 ? -19.932 -1.208 -1.072 1.00 82.69 275 ALA A O 1
ATOM 2056 N N . SER A 1 276 ? -17.923 -1.008 -2.071 1.00 72.50 276 SER A N 1
ATOM 2057 C CA . SER A 1 276 ? -18.375 -0.065 -3.107 1.00 72.50 276 SER A CA 1
ATOM 2058 C C . SER A 1 276 ? -18.857 -0.736 -4.401 1.00 72.50 276 SER A C 1
ATOM 2060 O O . SER A 1 276 ? -19.500 -0.055 -5.200 1.00 72.50 276 SER A O 1
ATOM 2062 N N . GLY A 1 277 ? -18.611 -2.038 -4.608 1.00 58.41 277 GLY A N 1
ATOM 2063 C CA . GLY A 1 277 ? -18.953 -2.762 -5.839 1.00 58.41 277 GLY A CA 1
ATOM 2064 C C . GLY A 1 277 ? -20.030 -3.848 -5.704 1.00 58.41 277 GLY A C 1
ATOM 2065 O O . GLY A 1 277 ? -20.232 -4.450 -4.651 1.00 58.41 277 GLY A O 1
ATOM 2066 N N . THR A 1 278 ? -20.720 -4.137 -6.813 1.00 43.41 278 THR A N 1
ATOM 2067 C CA . THR A 1 278 ? -21.509 -5.367 -6.994 1.00 43.41 278 THR A CA 1
ATOM 2068 C C . THR A 1 278 ? -20.572 -6.481 -7.461 1.00 43.41 278 THR A C 1
ATOM 2070 O O . THR A 1 278 ? -20.259 -6.551 -8.645 1.00 43.41 278 THR A O 1
ATOM 2073 N N . GLY A 1 279 ? -20.093 -7.316 -6.541 1.00 46.50 279 GLY A N 1
ATOM 2074 C CA . GLY A 1 279 ? -19.122 -8.383 -6.833 1.00 46.50 279 GLY A CA 1
ATOM 2075 C C . GLY A 1 279 ? -18.087 -8.565 -5.726 1.00 46.50 279 GLY A C 1
ATOM 2076 O O . GLY A 1 279 ? -17.600 -9.672 -5.534 1.00 46.50 279 GLY A O 1
ATOM 2077 N N . ASP A 1 280 ? -17.857 -7.515 -4.937 1.00 54.53 280 ASP A N 1
ATOM 2078 C CA . ASP A 1 280 ? -17.036 -7.543 -3.727 1.00 54.53 280 ASP A CA 1
ATOM 2079 C C . ASP A 1 280 ? -17.802 -8.318 -2.631 1.00 54.53 280 ASP A C 1
ATOM 2081 O O . ASP A 1 280 ? -18.447 -7.740 -1.755 1.00 54.53 280 ASP A O 1
ATOM 2085 N N . THR A 1 281 ? -17.823 -9.653 -2.711 1.00 51.25 281 THR A N 1
ATOM 2086 C CA . THR A 1 281 ? -18.517 -10.545 -1.756 1.00 51.25 281 THR A CA 1
ATOM 2087 C C . THR A 1 281 ? -17.728 -10.785 -0.464 1.00 51.25 281 THR A C 1
ATOM 2089 O O . THR A 1 281 ? -17.981 -11.750 0.255 1.00 51.25 281 THR A O 1
ATOM 2092 N N . GLY A 1 282 ? -16.765 -9.914 -0.174 1.00 67.31 282 GLY A N 1
ATOM 2093 C CA . GLY A 1 282 ? -15.903 -9.983 0.994 1.00 67.31 282 GLY A CA 1
ATOM 2094 C C . GLY A 1 282 ? -16.534 -9.439 2.272 1.00 67.31 282 GLY A C 1
ATOM 2095 O O . GLY A 1 282 ? -17.634 -8.878 2.296 1.00 67.31 282 GLY A O 1
ATOM 2096 N N . CYS A 1 283 ? -15.799 -9.597 3.365 1.00 82.94 283 CYS A N 1
ATOM 2097 C CA . CYS A 1 283 ? -16.057 -8.866 4.594 1.00 82.94 283 CYS A CA 1
ATOM 2098 C C . CYS A 1 283 ? -15.701 -7.376 4.405 1.00 82.94 283 CYS A C 1
ATOM 2100 O O . CYS A 1 283 ? -15.045 -6.988 3.444 1.00 82.94 283 CYS A O 1
ATOM 2102 N N . ALA A 1 284 ? -16.113 -6.520 5.338 1.00 88.81 284 ALA A N 1
ATOM 2103 C CA . ALA A 1 284 ? -15.652 -5.132 5.390 1.00 88.81 284 ALA A CA 1
ATOM 2104 C C . ALA A 1 284 ? -15.038 -4.836 6.766 1.00 88.81 284 ALA A C 1
ATOM 2106 O O . ALA A 1 284 ? -15.383 -5.513 7.740 1.00 88.81 284 ALA A O 1
ATOM 2107 N N . PRO A 1 285 ? -14.180 -3.813 6.912 1.00 90.50 285 PRO A N 1
ATOM 2108 C CA . PRO A 1 285 ? -13.728 -3.375 8.224 1.00 90.50 285 PRO A CA 1
ATOM 2109 C C . PRO A 1 285 ? -14.925 -2.948 9.086 1.00 90.50 285 PRO A C 1
ATOM 2111 O O . PRO A 1 285 ? -15.674 -2.037 8.729 1.00 90.50 285 PRO A O 1
ATOM 2114 N N . GLN A 1 286 ? -15.125 -3.624 10.216 1.00 92.75 286 GLN A N 1
ATOM 2115 C CA . GLN A 1 286 ? -16.130 -3.272 11.221 1.00 92.75 286 GLN A CA 1
ATOM 2116 C C . GLN A 1 286 ? -15.429 -3.227 12.571 1.00 92.75 286 GLN A C 1
ATOM 2118 O O . GLN A 1 286 ? -14.905 -4.244 13.029 1.00 92.75 286 GLN A O 1
ATOM 2123 N N . PHE A 1 287 ? -15.436 -2.062 13.214 1.00 92.69 287 PHE A N 1
ATOM 2124 C CA . PHE A 1 287 ? -14.755 -1.869 14.489 1.00 92.69 287 PHE A CA 1
ATOM 2125 C C . PHE A 1 287 ? -15.699 -1.260 15.517 1.00 92.69 287 PHE A C 1
ATOM 2127 O O . PHE A 1 287 ? -16.355 -0.254 15.249 1.00 92.69 287 PHE A O 1
ATOM 2134 N N . ALA A 1 288 ? -15.766 -1.874 16.696 1.00 91.56 288 ALA A N 1
ATOM 2135 C CA . ALA A 1 288 ? -16.573 -1.410 17.821 1.00 91.56 288 ALA A CA 1
ATOM 2136 C C . ALA A 1 288 ? -15.945 -0.177 18.474 1.00 91.56 288 ALA A C 1
ATOM 2138 O O . ALA A 1 288 ? -16.643 0.731 18.911 1.00 91.56 288 ALA A O 1
ATOM 2139 N N . GLU A 1 289 ? -14.616 -0.152 18.502 1.00 88.25 289 GLU A N 1
ATOM 2140 C CA . GLU A 1 289 ? -13.816 0.909 19.087 1.00 88.25 289 GLU A CA 1
ATOM 2141 C C . GLU A 1 289 ? -12.569 1.119 18.235 1.00 88.25 289 GLU A C 1
ATOM 2143 O O . GLU A 1 289 ? -11.948 0.149 17.786 1.00 88.25 289 GLU A O 1
ATOM 2148 N N . VAL A 1 290 ? -12.208 2.387 18.033 1.00 87.81 290 VAL A N 1
ATOM 2149 C CA . VAL A 1 290 ? -10.947 2.778 17.408 1.00 87.81 290 VAL A CA 1
ATOM 2150 C C . VAL A 1 290 ? -10.280 3.860 18.244 1.00 87.81 290 VAL A C 1
ATOM 2152 O O . VAL A 1 290 ? -10.852 4.921 18.504 1.00 87.81 290 VAL A O 1
ATOM 2155 N N . VAL A 1 291 ? -9.052 3.574 18.658 1.00 87.31 291 VAL A N 1
ATOM 2156 C CA . VAL A 1 291 ? -8.188 4.465 19.428 1.00 87.31 291 VAL A CA 1
ATOM 2157 C C . VAL A 1 291 ? -6.955 4.727 18.584 1.00 87.31 291 VAL A C 1
ATOM 2159 O O . VAL A 1 291 ? -6.259 3.783 18.230 1.00 87.31 291 VAL A O 1
ATOM 2162 N N . SER A 1 292 ? -6.674 5.982 18.242 1.00 86.25 292 SER A N 1
ATOM 2163 C CA . SER A 1 292 ? -5.555 6.305 17.353 1.00 86.25 292 SER A CA 1
ATOM 2164 C C . SER A 1 292 ? -4.730 7.465 17.883 1.00 86.25 292 SER A C 1
ATOM 2166 O O . SER A 1 292 ? -5.231 8.367 18.556 1.00 86.25 292 SER A O 1
ATOM 2168 N N . ASN A 1 293 ? -3.455 7.453 17.524 1.00 84.44 293 ASN A N 1
ATOM 2169 C CA . ASN A 1 293 ? -2.564 8.602 17.576 1.00 84.44 293 ASN A CA 1
ATOM 2170 C C . ASN A 1 293 ? -1.886 8.771 16.200 1.00 84.44 293 ASN A C 1
ATOM 2172 O O . ASN A 1 293 ? -2.330 8.196 15.205 1.00 84.44 293 ASN A O 1
ATOM 2176 N N . ALA A 1 294 ? -0.838 9.594 16.128 1.00 80.88 294 ALA A N 1
ATOM 2177 C CA . ALA A 1 294 ? -0.101 9.837 14.887 1.00 80.88 294 ALA A CA 1
ATOM 2178 C C . ALA A 1 294 ? 0.696 8.618 14.379 1.00 80.88 294 ALA A C 1
ATOM 2180 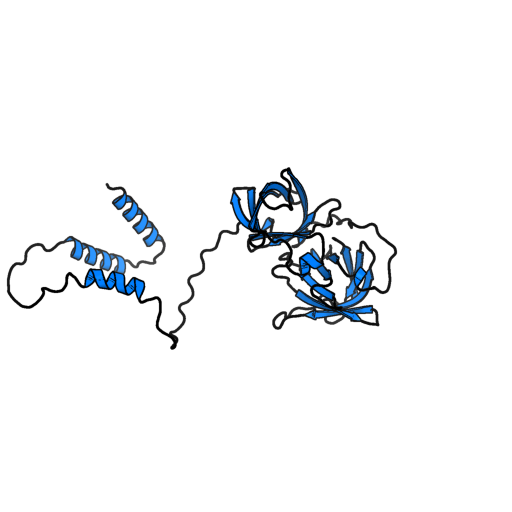O O . ALA A 1 294 ? 1.075 8.600 13.217 1.00 80.88 294 ALA A O 1
ATOM 2181 N N . ALA A 1 295 ? 0.969 7.623 15.220 1.00 84.56 295 ALA A N 1
ATOM 2182 C CA . ALA A 1 295 ? 1.849 6.491 14.938 1.00 84.56 295 ALA A CA 1
ATOM 2183 C C . ALA A 1 295 ? 1.116 5.148 14.881 1.00 84.56 295 ALA A C 1
ATOM 2185 O O . ALA A 1 295 ? 1.492 4.274 14.101 1.00 84.56 295 ALA A O 1
ATOM 2186 N N . THR A 1 296 ? 0.087 4.972 15.706 1.00 89.56 296 THR A N 1
ATOM 2187 C CA . THR A 1 296 ? -0.628 3.709 15.856 1.00 89.56 296 THR A CA 1
ATOM 2188 C C . THR A 1 296 ? -2.132 3.914 15.896 1.00 89.56 296 THR A C 1
ATOM 2190 O O . THR A 1 296 ? -2.638 4.928 16.381 1.00 89.56 296 THR A O 1
ATOM 2193 N N . MET A 1 297 ? -2.843 2.910 15.395 1.00 91.25 297 MET A N 1
ATOM 2194 C CA . MET A 1 297 ? -4.288 2.778 15.497 1.00 91.25 297 MET A CA 1
ATOM 2195 C C . MET A 1 297 ? -4.573 1.432 16.145 1.00 91.25 297 MET A C 1
ATOM 2197 O O . MET A 1 297 ? -4.072 0.406 15.714 1.00 91.25 297 MET A O 1
ATOM 2201 N N . THR A 1 298 ? -5.359 1.418 17.206 1.00 91.69 298 THR A N 1
ATOM 2202 C CA . THR A 1 298 ? -5.844 0.202 17.846 1.00 91.69 298 THR A CA 1
ATOM 2203 C C . THR A 1 298 ? -7.322 0.056 17.544 1.00 91.69 298 THR A C 1
ATOM 2205 O O . THR A 1 298 ? -8.096 0.977 17.806 1.00 91.69 298 THR A O 1
ATOM 2208 N N . THR A 1 299 ? -7.717 -1.101 17.030 1.00 92.81 299 THR A N 1
ATOM 2209 C CA . THR A 1 299 ? -9.108 -1.409 16.693 1.00 92.81 299 THR A CA 1
ATOM 2210 C C . THR A 1 299 ? -9.596 -2.611 17.487 1.00 92.81 299 THR A C 1
ATOM 2212 O O . THR A 1 299 ? -8.832 -3.538 17.753 1.00 92.81 299 THR A O 1
ATOM 2215 N N . THR A 1 300 ? -10.884 -2.622 17.822 1.00 94.38 300 THR A N 1
ATOM 2216 C CA . THR A 1 300 ? -11.575 -3.805 18.353 1.00 94.38 300 THR A CA 1
ATOM 2217 C C . THR A 1 300 ? -12.595 -4.279 17.326 1.00 94.38 300 THR A C 1
ATOM 2219 O O . THR A 1 300 ? -13.492 -3.516 16.964 1.00 94.38 300 THR A O 1
ATOM 2222 N N . GLY A 1 301 ? -12.459 -5.517 16.848 1.00 93.31 301 GLY A N 1
ATOM 2223 C CA . GLY A 1 301 ? -13.340 -6.123 15.850 1.00 93.31 301 GLY A CA 1
ATOM 2224 C C . GLY A 1 301 ? -14.800 -6.160 16.297 1.00 93.31 301 GLY A C 1
ATOM 2225 O O . GLY A 1 301 ? -15.108 -6.289 17.486 1.00 93.31 301 GLY A O 1
ATOM 2226 N N . LEU A 1 302 ? -15.705 -6.044 15.331 1.00 93.00 302 LEU A N 1
ATOM 2227 C CA . LEU A 1 302 ? -17.150 -6.022 15.532 1.00 93.00 302 LEU A CA 1
ATOM 2228 C C . LEU A 1 302 ? -17.829 -7.060 14.643 1.00 93.00 302 LEU A C 1
ATOM 2230 O O . LEU A 1 302 ? -17.349 -7.356 13.549 1.00 93.00 302 LEU A O 1
ATOM 2234 N N . ASP A 1 303 ? -18.960 -7.589 15.111 1.00 90.38 303 ASP A N 1
ATOM 2235 C CA . ASP A 1 303 ? -19.719 -8.607 14.385 1.00 90.38 303 ASP A CA 1
ATOM 2236 C C . ASP A 1 303 ? -20.018 -8.182 12.939 1.00 90.38 303 ASP A C 1
ATOM 2238 O O . ASP A 1 303 ? -20.437 -7.050 12.670 1.00 90.38 303 ASP A O 1
ATOM 2242 N N . GLY A 1 304 ? -19.811 -9.122 12.012 1.00 85.44 304 GLY A N 1
ATOM 2243 C CA . GLY A 1 304 ? -19.992 -8.916 10.573 1.00 85.44 304 GLY A CA 1
ATOM 2244 C C . GLY A 1 304 ? -18.813 -8.242 9.861 1.00 85.44 304 GLY A C 1
ATOM 2245 O O . GLY A 1 304 ? -18.945 -7.904 8.686 1.00 85.44 304 GLY A O 1
ATOM 2246 N N . GLY A 1 305 ? -17.686 -8.018 10.547 1.00 87.88 305 GLY A N 1
ATOM 2247 C CA . GLY A 1 305 ? -16.461 -7.490 9.948 1.00 87.88 305 GLY A CA 1
ATOM 2248 C C . GLY A 1 305 ? -15.459 -8.542 9.484 1.00 87.88 305 GLY A C 1
ATOM 2249 O O . GLY A 1 305 ? -15.634 -9.734 9.712 1.00 87.88 305 GLY A O 1
ATOM 2250 N N . CYS A 1 306 ? -14.371 -8.073 8.867 1.00 86.94 306 CYS A N 1
ATOM 2251 C CA . CYS A 1 306 ? -13.223 -8.912 8.489 1.00 86.94 306 CYS A CA 1
ATOM 2252 C C . CYS A 1 306 ? -12.452 -9.486 9.674 1.00 86.94 306 CYS A C 1
ATOM 2254 O O . CYS A 1 306 ? -11.717 -10.458 9.546 1.00 86.94 306 CYS A O 1
ATOM 2256 N N . VAL A 1 307 ? -12.611 -8.865 10.835 1.00 88.62 307 VAL A N 1
ATOM 2257 C CA . VAL A 1 307 ? -11.884 -9.204 12.048 1.00 88.62 307 VAL A CA 1
ATOM 2258 C C . VAL A 1 307 ? -12.894 -9.773 13.036 1.00 88.62 307 VAL A C 1
ATOM 2260 O O . VAL A 1 307 ? -13.944 -9.148 13.222 1.00 88.62 307 VAL A O 1
ATOM 2263 N N . PRO A 1 308 ? -12.613 -10.923 13.678 1.00 90.19 308 PRO A N 1
ATOM 2264 C CA . PRO A 1 308 ? -13.532 -11.506 14.645 1.00 90.19 308 PRO A CA 1
ATOM 2265 C C . PRO A 1 308 ? -13.916 -10.516 15.749 1.00 90.19 308 PRO A C 1
ATOM 2267 O O . PRO A 1 308 ? -13.111 -9.691 16.192 1.00 90.19 308 PRO A O 1
ATOM 2270 N N . ALA A 1 309 ? -15.164 -10.599 16.206 1.00 93.38 309 ALA A N 1
ATOM 2271 C CA . ALA A 1 309 ? -15.672 -9.688 17.219 1.00 93.38 309 ALA A CA 1
ATOM 2272 C C . ALA A 1 309 ? -14.888 -9.799 18.534 1.00 93.38 309 ALA A C 1
ATOM 2274 O O . ALA A 1 309 ? -14.587 -10.892 19.015 1.00 93.38 309 ALA A O 1
ATOM 2275 N N . GLY A 1 310 ? -14.553 -8.648 19.116 1.00 92.69 310 GLY A N 1
ATOM 2276 C CA . GLY A 1 310 ? -13.759 -8.555 20.341 1.00 92.69 310 GLY A CA 1
ATOM 2277 C C . GLY A 1 310 ? -12.251 -8.743 20.146 1.00 92.69 310 GLY A C 1
ATOM 2278 O O . GLY A 1 310 ? -11.496 -8.484 21.083 1.00 92.69 310 GLY A O 1
ATOM 2279 N N . THR A 1 311 ? -11.781 -9.132 18.955 1.00 94.69 311 THR A N 1
ATOM 2280 C CA . THR A 1 311 ? -10.345 -9.203 18.664 1.00 94.69 311 THR A CA 1
ATOM 2281 C C . THR A 1 311 ? -9.762 -7.800 18.598 1.00 94.69 311 THR A C 1
ATOM 2283 O O . THR A 1 311 ? -10.234 -6.948 17.844 1.00 94.69 311 THR A O 1
ATOM 2286 N N . ARG A 1 312 ? -8.716 -7.564 19.388 1.00 94.25 312 ARG A N 1
ATOM 2287 C CA . ARG A 1 312 ? -7.970 -6.309 19.389 1.00 94.25 312 ARG A CA 1
ATOM 2288 C C . ARG A 1 312 ? -6.789 -6.411 18.432 1.00 94.25 312 ARG A C 1
ATOM 2290 O O . ARG A 1 312 ? -6.040 -7.377 18.506 1.00 94.25 312 ARG A O 1
ATOM 2297 N N . GLN A 1 313 ? -6.615 -5.407 17.583 1.00 92.56 313 GLN A N 1
ATOM 2298 C CA . GLN A 1 313 ? -5.506 -5.304 16.636 1.00 92.56 313 GLN A CA 1
ATOM 2299 C C . GLN A 1 313 ? -4.801 -3.968 16.809 1.00 92.56 313 GLN A C 1
ATOM 2301 O O . GLN A 1 313 ? -5.452 -2.951 17.063 1.00 92.56 313 GLN A O 1
ATOM 2306 N N . THR A 1 314 ? -3.481 -3.970 16.642 1.00 92.25 314 THR A N 1
ATOM 2307 C CA . THR A 1 314 ? -2.669 -2.752 16.651 1.00 92.25 314 THR A CA 1
ATOM 2308 C C . THR A 1 314 ? -2.035 -2.568 15.286 1.00 92.25 314 THR A C 1
ATOM 2310 O O . THR A 1 314 ? -1.217 -3.371 14.843 1.00 92.25 314 THR A O 1
ATOM 2313 N N . TRP A 1 315 ? -2.410 -1.479 14.640 1.00 92.19 315 TRP A N 1
ATOM 2314 C CA . TRP A 1 315 ? -1.942 -1.068 13.336 1.00 92.19 315 TRP A CA 1
ATOM 2315 C C . TRP A 1 315 ? -0.874 0.011 13.477 1.00 92.19 315 TRP A C 1
ATOM 2317 O O . TRP A 1 315 ? -0.964 0.891 14.337 1.00 92.19 315 TRP A O 1
ATOM 2327 N N . ILE A 1 316 ? 0.116 -0.037 12.597 1.00 89.25 316 ILE A N 1
ATOM 2328 C CA . ILE A 1 316 ? 1.233 0.898 12.526 1.00 89.25 316 ILE A CA 1
ATOM 2329 C C . ILE A 1 316 ? 1.022 1.809 11.326 1.00 89.25 316 ILE A C 1
ATOM 2331 O O . ILE A 1 316 ? 0.817 1.333 10.211 1.00 89.25 316 ILE A O 1
ATOM 2335 N N . ARG A 1 317 ? 1.092 3.119 11.544 1.00 88.00 317 ARG A N 1
ATOM 2336 C CA . ARG A 1 317 ? 0.990 4.104 10.472 1.00 88.00 317 ARG A CA 1
ATOM 2337 C C . ARG A 1 317 ? 2.269 4.121 9.639 1.00 88.00 317 ARG A C 1
ATOM 2339 O O . ARG A 1 317 ? 3.365 4.280 10.182 1.00 88.00 317 ARG A O 1
ATOM 2346 N N . LEU A 1 318 ? 2.118 4.001 8.325 1.00 84.69 318 LEU A N 1
ATOM 2347 C CA . LEU A 1 318 ? 3.216 4.042 7.361 1.00 84.69 318 LEU A CA 1
ATOM 2348 C C . LEU A 1 318 ? 3.433 5.454 6.792 1.00 84.69 318 LEU A C 1
ATOM 2350 O O . LEU A 1 318 ? 4.581 5.877 6.647 1.00 84.69 318 LEU A O 1
ATOM 2354 N N . ASN A 1 319 ? 2.357 6.212 6.537 1.00 78.81 319 ASN A N 1
ATOM 2355 C CA . ASN A 1 319 ? 2.419 7.555 5.944 1.00 78.81 319 ASN A CA 1
ATOM 2356 C C . ASN A 1 319 ? 1.487 8.595 6.568 1.00 78.81 319 ASN A C 1
ATOM 2358 O O . ASN A 1 319 ? 0.384 8.251 7.050 1.00 78.81 319 ASN A O 1
#

Secondary structure (DSSP, 8-state):
--HHHHHHHHHHHHHHTTS---HHHHHHHHHHHHHHHT--------------S-SSHHHHHHHHHHHGGGT-----PPPPPPPPPPP----SS-TTT-EEEEETTT--PEEEE-TTSEEEEESSHHHHHTT-S--EEEEEEETTEEEEEETTTTEEEEEEEEEETTEEEEEEEEES-TT--TT-EEEEEEEES--SS------SS---PPEES--HHHH-EEEE-TTT--EEEEE--SSSSPEEEEEESSS-TTSS-SEEEEEEE-TTS-EEEEE-SSS--S-B-EEEEEEE-SSEEEEEE-TTBSS-TT-EEEEEE--

pLDDT: mean 70.47, std 20.44, range [29.59, 96.69]

Radius of gyration: 31.11 Å; chains: 1; bounding box: 48×57×100 Å

Sequence (319 aa):
MSILEARAHDAMHQVMDGLDVTDEDIGRMEDDLRAALAGPGRLQGRRGGRRRWRLAVAALVAVVALAAGAVLVTDDSPPARPAGAAPVEARLLPPELVGLWREVPHSPYVWQFTDDDRMGNTPTATGYLTGEIVAMAVTRRVADRYTATNATAACSTEFRIRTTPAGVTVTALGGTCADYESGDEFTLERLSPGVPRAQALVPRFPEGETVVGLPTSLLDGTWFHPESGSVLVIGRGHTGSSLTYVLDDDGDGATDPDHRGVLTVMLDRSIRGRASGTGDTGCAPQFAEVVSNAATMTTTGLDGGCVPAGTRQTWIRLN